Protein AF-A0A2N9NR30-F1 (afdb_monomer)

Foldseek 3Di:
DDPPPPPVVVVVVVVPPPDPQFWKKWKWWDFPDPQKTWIFIDTNVNLPPPDDFKDADPRQPTIWMAGNVGDIFGADCDAPVHGWIKGAPPSDQQAWIWTWTWDRDDDVQRWIWIWIDIAFKIWIWTHDHPPPDDDIDTPDMTTTGIDIDIPGDCDPVNVVVVVVVVVVVVVVVVVVVVVPD

Radius of gyration: 24.87 Å; Cα contacts (8 Å, |Δi|>4): 309; chains: 1; bounding box: 55×49×74 Å

Nearest PDB structures (foldseek):
  4f2a-assembly1_A  TM=2.389E-01  e=1.465E+00  Homo sapiens
  6qwr-assembly1_A  TM=1.776E-01  e=1.624E+00  Ectopseudomonas oleovorans
  2k0l-assembly1_A  TM=1.822E-01  e=2.098E+00  Klebsiella pneumoniae

Secondary structure (DSSP, 8-state):
----TTHHHHHHHHHS-------EEEEEEEESSSS-EEEEEEEHHHH-S---S-B----TTTEEEE-TTS-EEE--SS-BTB--EEEE-TT-TTT-EEEEEEPPS--TT--EEEEEEESSEEEEEEEPPTTS----EEEEEEEEEEEEEEE----HHHHHHHHHHHHHHHHHHHHHHHTT-

Sequence (181 aa):
MRLTANRWLAFGLLALGPQTVLANYLFTWEGRSNLFQGTFEVTDAEMSESNKYFYFLSLSNSISIFSPDGRDFRWSANPPMGPDYFGVGGGSLLSTFGIGLDYPQTTAQGNILEVDANNDSVQEWSWPPLGVGGSASLLYSETGQWEVSNVSEPSAAALLALGTAVWLIRRHRTHQTSDQT

pLDDT: mean 73.97, std 12.66, range [43.75, 94.06]

Structure (mmCIF, N/CA/C/O backbone):
data_AF-A0A2N9NR30-F1
#
_entry.id   AF-A0A2N9NR30-F1
#
loop_
_atom_site.group_PDB
_atom_site.id
_atom_site.type_symbol
_atom_site.label_atom_id
_atom_site.label_alt_id
_atom_site.label_comp_id
_atom_site.label_asym_id
_atom_site.label_entity_id
_atom_site.label_seq_id
_atom_site.pdbx_PDB_ins_code
_atom_site.Cartn_x
_atom_site.Cartn_y
_atom_site.Cartn_z
_atom_site.occupancy
_atom_site.B_iso_or_equiv
_atom_site.auth_seq_id
_atom_site.auth_comp_id
_atom_site.auth_asym_id
_atom_site.auth_atom_id
_atom_site.pdbx_PDB_model_num
ATOM 1 N N . MET A 1 1 ? -25.810 -6.961 55.064 1.00 43.75 1 MET A N 1
ATOM 2 C CA . MET A 1 1 ? -25.599 -5.672 54.367 1.00 43.75 1 MET A CA 1
ATOM 3 C C . MET A 1 1 ? -24.097 -5.500 54.106 1.00 43.75 1 MET A C 1
ATOM 5 O O . MET A 1 1 ? -23.369 -5.114 55.007 1.00 43.75 1 MET A O 1
ATOM 9 N N . ARG A 1 2 ? -23.585 -5.910 52.935 1.00 45.25 2 ARG A N 1
ATOM 10 C CA . ARG A 1 2 ? -22.161 -5.768 52.558 1.00 45.25 2 ARG A CA 1
ATOM 11 C C . ARG A 1 2 ? -22.089 -5.223 51.130 1.00 45.25 2 ARG A C 1
ATOM 13 O O . ARG A 1 2 ? -22.180 -5.9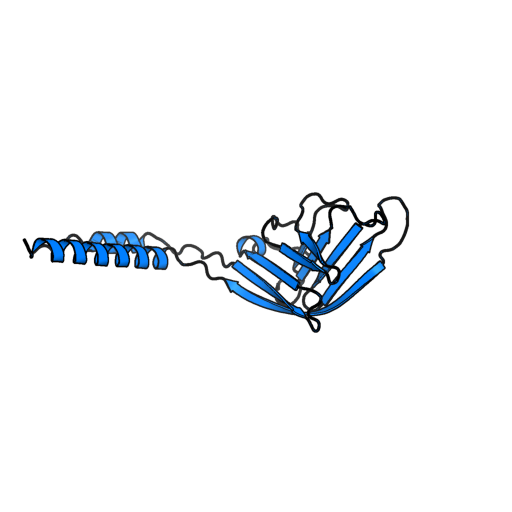79 50.175 1.00 45.25 2 ARG A O 1
ATOM 20 N N . LEU A 1 3 ? -21.989 -3.899 51.016 1.00 50.09 3 LEU A N 1
ATOM 21 C CA . LEU A 1 3 ? -21.975 -3.125 49.762 1.00 50.09 3 LEU A CA 1
ATOM 22 C C . LEU A 1 3 ? -20.617 -2.429 49.520 1.00 50.09 3 LEU A C 1
ATOM 24 O O . LEU A 1 3 ? -20.523 -1.490 48.738 1.00 50.09 3 LEU A O 1
ATOM 28 N N . THR A 1 4 ? -19.547 -2.860 50.195 1.00 55.34 4 THR A N 1
ATOM 29 C CA . THR A 1 4 ? -18.256 -2.144 50.203 1.00 55.34 4 THR A CA 1
ATOM 30 C C . THR A 1 4 ? -17.241 -2.624 49.158 1.00 55.34 4 THR A C 1
ATOM 32 O O . THR A 1 4 ? -16.299 -1.894 48.869 1.00 55.34 4 THR A O 1
ATOM 35 N N . ALA A 1 5 ? -17.429 -3.792 48.533 1.00 53.91 5 ALA A N 1
ATOM 36 C CA . ALA A 1 5 ? -16.441 -4.358 47.603 1.00 53.91 5 ALA A CA 1
ATOM 37 C C . ALA A 1 5 ? -16.449 -3.734 46.188 1.00 53.91 5 ALA A C 1
ATOM 39 O O . ALA A 1 5 ? -15.434 -3.780 45.501 1.00 53.91 5 ALA A O 1
ATOM 40 N N . ASN A 1 6 ? -17.544 -3.094 45.757 1.00 56.53 6 ASN A N 1
ATOM 41 C CA . ASN A 1 6 ? -17.677 -2.599 44.375 1.00 56.53 6 ASN A CA 1
ATOM 42 C C . ASN A 1 6 ? -17.026 -1.232 44.104 1.00 56.53 6 ASN A C 1
ATOM 44 O O . ASN A 1 6 ? -16.898 -0.844 42.946 1.00 56.53 6 ASN A O 1
ATOM 48 N N . ARG A 1 7 ? -16.604 -0.486 45.133 1.00 56.06 7 ARG A N 1
ATOM 49 C CA . ARG A 1 7 ? -16.068 0.875 44.936 1.00 56.06 7 ARG A CA 1
ATOM 50 C C . ARG A 1 7 ? -14.638 0.898 44.389 1.00 56.06 7 ARG A C 1
ATOM 52 O O . ARG A 1 7 ? -14.298 1.812 43.649 1.00 56.06 7 ARG A O 1
ATOM 59 N N . TRP A 1 8 ? -13.826 -0.115 44.689 1.00 57.03 8 TRP A N 1
ATOM 60 C CA . TRP A 1 8 ? -12.427 -0.172 44.244 1.00 57.03 8 TRP A CA 1
ATOM 61 C C . TRP A 1 8 ? -12.278 -0.488 42.750 1.00 57.03 8 TRP A C 1
ATOM 63 O O . TRP A 1 8 ? -11.381 0.041 42.100 1.00 57.03 8 TRP A O 1
ATOM 73 N N . LEU A 1 9 ? -13.203 -1.267 42.182 1.00 57.47 9 LEU A N 1
ATOM 74 C CA . LEU A 1 9 ? -13.251 -1.563 40.744 1.00 57.47 9 LEU A CA 1
ATOM 75 C C . LEU A 1 9 ? -13.512 -0.305 39.900 1.00 57.47 9 LEU A C 1
ATOM 77 O O . LEU A 1 9 ? -12.875 -0.119 38.867 1.00 57.47 9 LEU A O 1
ATOM 81 N N . ALA A 1 10 ? -14.388 0.589 40.368 1.00 57.75 10 ALA A N 1
ATOM 82 C CA . ALA A 1 10 ? -14.683 1.845 39.678 1.00 57.75 10 ALA A CA 1
ATOM 83 C C . ALA A 1 10 ? -13.482 2.812 39.669 1.00 57.75 10 ALA A C 1
ATOM 85 O O . ALA A 1 10 ? -13.237 3.476 38.667 1.00 57.75 10 ALA A O 1
ATOM 86 N N . PHE A 1 11 ? -12.696 2.853 40.751 1.00 57.34 11 PHE A N 1
ATOM 87 C CA . PHE A 1 11 ? -11.469 3.658 40.808 1.00 57.34 11 PHE A CA 1
ATOM 88 C C . PHE A 1 11 ? -10.331 3.076 39.956 1.00 57.34 11 PHE A C 1
ATOM 90 O O . PHE A 1 11 ? -9.591 3.841 39.346 1.00 57.34 11 PHE A O 1
ATOM 97 N N . GLY A 1 12 ? -10.218 1.746 39.854 1.00 58.47 12 GLY A N 1
ATOM 98 C CA . GLY A 1 12 ? -9.256 1.102 38.952 1.00 58.47 12 GLY A CA 1
ATOM 99 C C . GLY A 1 12 ? -9.527 1.397 37.470 1.00 58.47 12 GLY A C 1
ATOM 100 O O . GLY A 1 12 ? -8.590 1.618 36.712 1.00 58.47 12 GLY A O 1
ATOM 101 N N . LEU A 1 13 ? -10.803 1.484 37.075 1.00 56.81 13 LEU A N 1
ATOM 102 C CA . LEU A 1 13 ? -11.220 1.850 35.713 1.00 56.81 13 LEU A CA 1
ATOM 103 C C . LEU A 1 13 ? -10.962 3.327 35.369 1.00 56.81 13 LEU A C 1
ATOM 105 O O . LEU A 1 13 ? -10.708 3.632 34.212 1.00 56.81 13 LEU A O 1
ATOM 109 N N . LEU A 1 14 ? -10.986 4.228 36.356 1.00 55.69 14 LEU A N 1
ATOM 110 C CA . LEU A 1 14 ? -10.659 5.652 36.176 1.00 55.69 14 LEU A CA 1
ATOM 111 C C . LEU A 1 14 ? -9.144 5.927 36.126 1.00 55.69 14 LEU A C 1
ATOM 113 O O . LEU A 1 14 ? -8.734 6.957 35.601 1.00 55.69 14 LEU A O 1
ATOM 117 N N . ALA A 1 15 ? -8.318 5.030 36.678 1.00 56.56 15 ALA A N 1
ATOM 118 C CA . ALA A 1 15 ? -6.856 5.154 36.679 1.00 56.56 15 ALA A CA 1
ATOM 119 C C . ALA A 1 15 ? -6.198 4.661 35.377 1.00 56.56 15 ALA A C 1
ATOM 121 O O . ALA A 1 15 ? -5.032 4.964 35.121 1.00 56.56 15 ALA A O 1
ATOM 122 N N . LEU A 1 16 ? -6.945 3.941 34.536 1.00 56.72 16 LEU A N 1
ATOM 123 C CA . LEU A 1 16 ? -6.604 3.745 33.132 1.00 56.72 16 LEU A CA 1
ATOM 124 C C . LEU A 1 16 ? -6.918 5.063 32.419 1.00 56.72 16 LEU A C 1
ATOM 126 O O . LEU A 1 16 ? -8.011 5.249 31.889 1.00 56.72 16 LEU A O 1
ATOM 130 N N . GLY A 1 17 ? -5.983 6.015 32.492 1.00 53.38 17 GLY A N 1
ATOM 131 C CA . GLY A 1 17 ? -6.061 7.260 31.728 1.00 53.38 17 GLY A CA 1
ATOM 132 C C . GLY A 1 17 ? -6.307 6.978 30.240 1.00 53.38 17 GLY A C 1
ATOM 133 O O . GLY A 1 17 ? -6.139 5.833 29.811 1.00 53.38 17 GLY A O 1
ATOM 134 N N . PRO A 1 18 ? -6.714 7.986 29.448 1.00 53.12 18 PRO A N 1
ATOM 135 C CA . PRO A 1 18 ? -6.931 7.806 28.019 1.00 53.12 18 PRO A CA 1
ATOM 136 C C . PRO A 1 18 ? -5.668 7.194 27.416 1.00 53.12 18 PRO A C 1
ATOM 138 O O . PRO A 1 18 ? -4.641 7.859 27.305 1.00 53.12 18 PRO A O 1
ATOM 141 N N . GLN A 1 19 ? -5.721 5.901 27.094 1.00 54.22 19 GLN A N 1
ATOM 142 C CA . GLN A 1 19 ? -4.715 5.324 26.230 1.00 54.22 19 GLN A CA 1
ATOM 143 C C . GLN A 1 19 ? -4.940 6.005 24.896 1.00 54.22 19 GLN A C 1
ATOM 145 O O . GLN A 1 19 ? -6.066 6.009 24.392 1.00 54.22 19 GLN A O 1
ATOM 150 N N . THR A 1 20 ? -3.904 6.664 24.386 1.00 53.12 20 THR A N 1
ATOM 151 C CA . THR A 1 20 ? -3.894 7.130 23.009 1.00 53.12 20 THR A CA 1
ATOM 152 C C . THR A 1 20 ? -4.179 5.893 22.174 1.00 53.12 20 THR A C 1
ATOM 154 O O . THR A 1 20 ? -3.354 4.984 22.122 1.00 53.12 20 THR A O 1
ATOM 157 N N . VAL A 1 21 ? -5.398 5.797 21.646 1.00 55.62 21 VAL A N 1
ATOM 158 C CA . VAL A 1 21 ? -5.745 4.752 20.693 1.00 55.62 21 VAL A CA 1
ATOM 159 C C . VAL A 1 21 ? -4.895 5.084 19.484 1.00 55.62 21 VAL A C 1
ATOM 161 O O . VAL A 1 21 ? -5.151 6.093 18.834 1.00 55.62 21 VAL A O 1
ATOM 164 N N . LEU A 1 22 ? -3.828 4.318 19.271 1.00 64.12 22 LEU A N 1
ATOM 165 C CA . LEU A 1 22 ? -3.091 4.378 18.021 1.00 64.12 22 LEU A CA 1
ATOM 166 C C . LEU A 1 22 ? -4.048 3.802 16.980 1.00 64.12 22 LEU A C 1
ATOM 168 O O . LEU A 1 22 ? -4.419 2.632 17.053 1.00 64.12 22 LEU A O 1
ATOM 172 N N . ALA A 1 23 ? -4.560 4.651 16.098 1.00 64.81 23 ALA A N 1
ATOM 173 C CA . ALA A 1 23 ? -5.358 4.190 14.982 1.00 64.81 23 ALA A CA 1
ATOM 174 C C . ALA A 1 23 ? -4.437 3.510 13.968 1.00 64.81 23 ALA A C 1
ATOM 176 O O . ALA A 1 23 ? -3.354 4.015 13.654 1.00 64.81 23 ALA A O 1
ATOM 177 N N . ASN A 1 24 ? -4.901 2.375 13.452 1.00 79.38 24 ASN A N 1
ATOM 178 C CA . ASN A 1 24 ? -4.322 1.733 12.285 1.00 79.38 24 ASN A CA 1
ATOM 179 C C . ASN A 1 24 ? -5.207 2.083 11.089 1.00 79.38 24 ASN A C 1
ATOM 181 O O . ASN A 1 24 ? -6.435 1.997 11.157 1.00 79.38 24 ASN A O 1
ATOM 185 N N . TYR A 1 25 ? -4.589 2.506 10.000 1.00 80.81 25 TYR A N 1
ATOM 186 C CA . TYR A 1 25 ? -5.257 2.865 8.761 1.00 80.81 25 TYR A CA 1
ATOM 187 C C . TYR A 1 25 ? -4.996 1.752 7.774 1.00 80.81 25 TYR A C 1
ATOM 189 O O . TYR A 1 25 ? -3.846 1.492 7.432 1.00 80.81 25 TYR A O 1
ATOM 197 N N . LEU A 1 26 ? -6.067 1.105 7.335 1.00 86.06 26 LEU A N 1
ATOM 198 C CA . LEU A 1 26 ? -6.020 0.088 6.304 1.00 86.06 26 LEU A CA 1
ATOM 199 C C . LEU A 1 26 ? -6.320 0.748 4.963 1.00 86.06 26 LEU A C 1
ATOM 201 O O . LEU A 1 26 ? -7.423 1.259 4.748 1.00 86.06 26 LEU A O 1
ATOM 205 N N . PHE A 1 27 ? -5.335 0.715 4.078 1.00 86.75 27 PHE A N 1
ATOM 206 C CA . PHE A 1 27 ? -5.423 1.160 2.698 1.00 86.75 27 PHE A CA 1
ATOM 207 C C . PHE A 1 27 ? -5.717 -0.048 1.819 1.00 86.75 27 PHE A C 1
ATOM 209 O O . PHE A 1 27 ? -5.001 -1.044 1.889 1.00 86.75 27 PHE A O 1
ATOM 216 N N . THR A 1 28 ? -6.750 0.040 0.987 1.00 89.69 28 THR A N 1
ATOM 217 C CA . THR A 1 28 ? -7.115 -0.997 0.011 1.00 89.69 28 THR A CA 1
ATOM 218 C C . THR A 1 28 ? -7.232 -0.365 -1.369 1.00 89.69 28 THR A C 1
ATOM 220 O O . THR A 1 28 ? -7.863 0.679 -1.517 1.00 89.69 28 THR A O 1
ATOM 223 N N . TRP A 1 29 ? -6.592 -0.955 -2.376 1.00 91.19 29 TRP A N 1
ATOM 224 C CA . TRP A 1 29 ? -6.676 -0.463 -3.748 1.00 91.19 29 TRP A CA 1
ATOM 225 C C . TRP A 1 29 ? -7.986 -0.873 -4.418 1.00 91.19 29 TRP A C 1
ATOM 227 O O . TRP A 1 29 ? -8.260 -2.062 -4.565 1.00 91.19 29 TR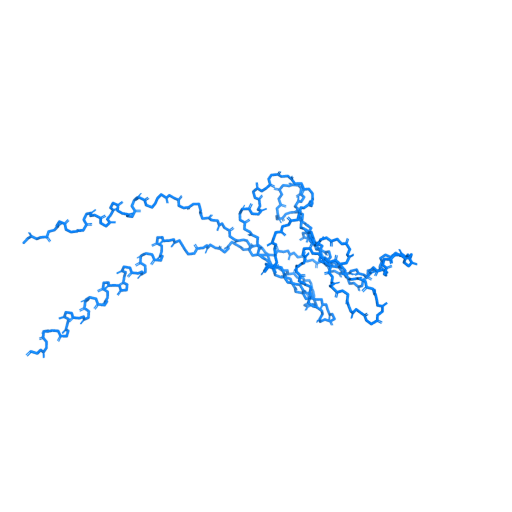P A O 1
ATOM 237 N N . GLU A 1 30 ? -8.726 0.114 -4.917 1.00 91.44 30 GLU A N 1
ATOM 238 C CA . GLU A 1 30 ? -9.909 -0.065 -5.756 1.00 91.44 30 GLU A CA 1
ATOM 239 C C . GLU A 1 30 ? -9.601 0.435 -7.175 1.00 91.44 30 GLU A C 1
ATOM 241 O O . GLU A 1 30 ? -9.751 1.616 -7.519 1.00 91.44 30 GLU A O 1
ATOM 246 N N . GLY A 1 31 ? -9.103 -0.490 -7.995 1.00 88.44 31 GLY A N 1
ATOM 247 C CA . GLY A 1 31 ? -8.738 -0.270 -9.390 1.00 88.44 31 GLY A CA 1
ATOM 248 C C . GLY A 1 31 ? -9.912 -0.364 -10.369 1.00 88.44 31 GLY A C 1
ATOM 249 O O . GLY A 1 31 ? -11.022 -0.780 -10.042 1.00 88.44 31 GLY A O 1
ATOM 250 N N . ARG A 1 32 ? -9.665 0.006 -11.630 1.00 86.44 32 ARG A N 1
ATOM 251 C CA . ARG A 1 32 ? -10.602 -0.239 -12.749 1.00 86.44 32 ARG A CA 1
ATOM 252 C C . ARG A 1 32 ? -10.546 -1.676 -13.261 1.00 86.44 32 ARG A C 1
ATOM 254 O O . ARG A 1 32 ? -11.453 -2.124 -13.962 1.00 86.44 32 ARG A O 1
ATOM 261 N N . SER A 1 33 ? -9.454 -2.359 -12.977 1.00 82.75 33 SER A N 1
ATOM 262 C CA . SER A 1 33 ? -9.168 -3.737 -13.302 1.00 82.75 33 SER A CA 1
ATOM 263 C C . SER A 1 33 ? -8.974 -4.513 -12.001 1.00 82.75 33 SER A C 1
ATOM 265 O O . SER A 1 33 ? -8.542 -3.969 -10.993 1.00 82.75 33 SER A O 1
ATOM 267 N N . ASN A 1 34 ? -9.231 -5.816 -12.042 1.00 76.31 34 ASN A N 1
ATOM 268 C CA . ASN A 1 34 ? -8.925 -6.705 -10.920 1.00 76.31 34 ASN A CA 1
ATOM 269 C C . ASN A 1 34 ? -7.514 -7.308 -11.046 1.00 76.31 34 ASN A C 1
ATOM 271 O O . ASN A 1 34 ? -7.263 -8.392 -10.520 1.00 76.31 34 ASN A O 1
ATOM 275 N N . LEU A 1 35 ? -6.633 -6.680 -11.835 1.00 81.19 35 LEU A N 1
ATOM 276 C CA . LEU A 1 35 ? -5.306 -7.214 -12.148 1.00 81.19 35 LEU A CA 1
ATOM 277 C C . LEU A 1 35 ? -4.273 -6.866 -11.079 1.00 81.19 35 LEU A C 1
ATOM 279 O O . LEU A 1 35 ? -3.326 -7.620 -10.890 1.00 81.19 35 LEU A O 1
ATOM 283 N N . PHE A 1 36 ? -4.468 -5.753 -10.380 1.00 85.56 36 PHE A N 1
ATOM 284 C CA . PHE A 1 36 ? -3.634 -5.342 -9.267 1.00 85.56 36 PHE A CA 1
ATOM 285 C C . PHE A 1 36 ? -4.429 -5.391 -7.968 1.00 85.56 36 PHE A C 1
ATOM 287 O O . PHE A 1 36 ? -5.590 -4.982 -7.925 1.00 85.56 36 PHE A O 1
ATOM 294 N N . GLN A 1 37 ? -3.797 -5.873 -6.904 1.00 86.06 37 GLN A N 1
ATOM 295 C CA . GLN A 1 37 ? -4.362 -5.848 -5.559 1.00 86.06 37 GLN A CA 1
ATOM 296 C C . GLN A 1 37 ? -3.296 -5.346 -4.597 1.00 86.06 37 GLN A C 1
ATOM 298 O O . GLN A 1 37 ? -2.184 -5.871 -4.562 1.00 86.06 37 GLN A O 1
ATOM 303 N N . GLY A 1 38 ? -3.641 -4.330 -3.818 1.00 84.81 38 GLY A N 1
ATOM 304 C CA . GLY A 1 38 ? -2.765 -3.768 -2.805 1.00 84.81 38 GLY A CA 1
ATOM 305 C C . GLY A 1 38 ? -3.550 -3.549 -1.529 1.00 84.81 38 GLY A C 1
ATOM 306 O O . GLY A 1 38 ? -4.622 -2.940 -1.550 1.00 84.81 38 GLY A O 1
ATOM 307 N N . THR A 1 39 ? -3.012 -4.041 -0.422 1.00 86.19 39 THR A N 1
ATOM 308 C CA . THR A 1 39 ? -3.555 -3.756 0.900 1.00 86.19 39 THR A CA 1
ATOM 309 C C . THR A 1 39 ? -2.407 -3.527 1.860 1.00 86.19 39 THR A C 1
ATOM 311 O O . THR A 1 39 ? -1.468 -4.325 1.897 1.00 86.19 39 THR A O 1
ATOM 314 N N . PHE A 1 40 ? -2.471 -2.438 2.622 1.00 83.38 40 PHE A N 1
ATOM 315 C CA . PHE A 1 40 ? -1.467 -2.179 3.638 1.00 83.38 40 PHE A CA 1
ATOM 316 C C . PHE A 1 40 ? -1.980 -1.396 4.836 1.00 83.38 40 PHE A C 1
ATOM 318 O O . PHE A 1 40 ? -2.966 -0.666 4.750 1.00 83.38 40 PHE A O 1
ATOM 325 N N . GLU A 1 41 ? -1.283 -1.554 5.957 1.00 81.25 41 GLU A N 1
ATOM 326 C CA . GLU A 1 41 ? -1.599 -0.888 7.217 1.00 81.25 41 GLU A CA 1
ATOM 327 C C . GLU A 1 41 ? -0.536 0.152 7.581 1.00 81.25 41 GLU A C 1
ATOM 329 O O . GLU A 1 41 ? 0.663 -0.096 7.454 1.00 81.25 41 GLU A O 1
ATOM 334 N N . VAL A 1 42 ? -0.980 1.315 8.056 1.00 77.50 42 VAL A N 1
ATOM 335 C CA . VAL A 1 42 ? -0.114 2.366 8.613 1.00 77.50 42 VAL A CA 1
ATOM 336 C C . VAL A 1 42 ? -0.655 2.771 9.976 1.00 77.50 42 VAL A C 1
ATOM 338 O O . VAL A 1 42 ? -1.858 2.946 10.140 1.00 77.50 42 VAL A O 1
ATOM 341 N N . THR A 1 43 ? 0.213 2.929 10.963 1.00 77.50 43 THR A N 1
ATOM 342 C CA . THR A 1 43 ? -0.148 3.330 12.329 1.00 77.50 43 THR A CA 1
ATOM 343 C C . THR A 1 43 ? -0.070 4.848 12.510 1.00 77.50 43 THR A C 1
ATOM 345 O O . THR A 1 43 ? 0.763 5.513 11.896 1.00 77.50 43 THR A O 1
ATOM 348 N N . ASP A 1 44 ? -0.854 5.416 13.433 1.00 74.25 44 ASP A N 1
ATOM 349 C CA . ASP A 1 44 ? -0.740 6.833 13.836 1.00 74.25 44 ASP A CA 1
ATOM 350 C C . ASP A 1 44 ? 0.701 7.248 14.185 1.00 74.25 44 ASP A C 1
ATOM 352 O O . ASP A 1 44 ? 1.116 8.373 13.901 1.00 74.25 44 ASP A O 1
ATOM 356 N N . ALA A 1 45 ? 1.482 6.342 14.784 1.00 72.00 45 ALA A N 1
ATOM 357 C CA . ALA A 1 45 ? 2.877 6.597 15.123 1.00 72.00 45 ALA A CA 1
ATOM 358 C C . ALA A 1 45 ? 3.732 6.828 13.865 1.00 72.00 45 ALA A C 1
ATOM 360 O O . ALA A 1 45 ? 4.470 7.812 13.808 1.00 72.00 45 ALA A O 1
ATOM 361 N N . GLU A 1 46 ? 3.565 5.987 12.842 1.00 71.69 46 GLU A N 1
ATOM 362 C CA . GLU A 1 46 ? 4.251 6.092 11.543 1.00 71.69 46 GLU A CA 1
ATOM 363 C C . GLU A 1 46 ? 3.820 7.336 10.748 1.00 71.69 46 GLU A C 1
ATOM 365 O O . GLU A 1 46 ? 4.588 7.858 9.936 1.00 71.69 46 GLU A O 1
ATOM 370 N N . MET A 1 47 ? 2.616 7.856 11.013 1.00 67.06 47 MET A N 1
ATOM 371 C CA . MET A 1 47 ? 2.121 9.112 10.435 1.00 67.06 47 MET A CA 1
ATOM 372 C C . MET A 1 47 ? 2.622 10.366 11.170 1.00 67.06 47 MET A C 1
ATOM 374 O O . MET A 1 47 ? 2.641 11.455 10.595 1.00 67.06 47 MET A O 1
ATOM 378 N N . SER A 1 48 ? 2.992 10.242 12.449 1.00 64.56 48 SER A N 1
ATOM 379 C CA . SER A 1 48 ? 3.352 11.375 13.315 1.00 64.56 48 SER A CA 1
ATOM 380 C C . SER A 1 48 ? 4.778 11.902 13.109 1.00 64.56 48 SER A C 1
ATOM 382 O O . SER A 1 48 ? 5.118 12.967 13.635 1.00 64.56 48 SER A O 1
ATOM 384 N N . GLU A 1 49 ? 5.604 11.203 12.322 1.00 59.97 49 GLU A N 1
ATOM 385 C CA . GLU A 1 49 ? 6.936 11.671 11.942 1.00 59.97 49 GLU A CA 1
ATOM 386 C C . GLU A 1 49 ? 6.821 12.896 11.020 1.00 59.97 49 GLU A C 1
ATOM 388 O O . GLU A 1 49 ? 6.649 12.829 9.805 1.00 59.97 49 GLU A O 1
ATOM 393 N N . SER A 1 50 ? 6.854 14.071 11.646 1.00 51.06 50 SER A N 1
ATOM 394 C CA . SER A 1 50 ? 6.645 15.369 11.014 1.00 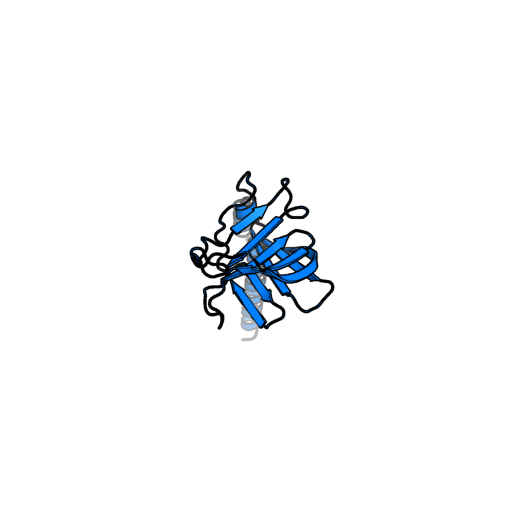51.06 50 SER A CA 1
ATOM 395 C C . SER A 1 50 ? 7.606 15.613 9.839 1.00 51.06 50 SER A C 1
ATOM 397 O O . SER A 1 50 ? 8.792 15.860 10.056 1.00 51.06 50 SER A O 1
ATOM 399 N N . ASN A 1 51 ? 7.050 15.670 8.623 1.00 46.03 51 ASN A N 1
ATOM 400 C CA . ASN A 1 51 ? 7.682 16.040 7.346 1.00 46.03 51 ASN A CA 1
ATOM 401 C C . ASN A 1 51 ? 8.792 15.101 6.821 1.00 46.03 51 ASN A C 1
ATOM 403 O O . ASN A 1 51 ? 9.931 15.195 7.277 1.00 46.03 51 ASN A O 1
ATOM 407 N N . LYS A 1 52 ? 8.551 14.434 5.676 1.00 50.81 52 LYS A N 1
ATOM 408 C CA . LYS A 1 52 ? 9.178 14.749 4.364 1.00 50.81 52 LYS A CA 1
ATOM 409 C C . LYS A 1 52 ? 8.821 13.722 3.284 1.00 50.81 52 LYS A C 1
ATOM 411 O O . LYS A 1 52 ? 8.591 12.560 3.564 1.00 50.81 52 LYS A O 1
ATOM 416 N N . TYR A 1 53 ? 8.844 14.216 2.049 1.00 53.03 53 TYR A N 1
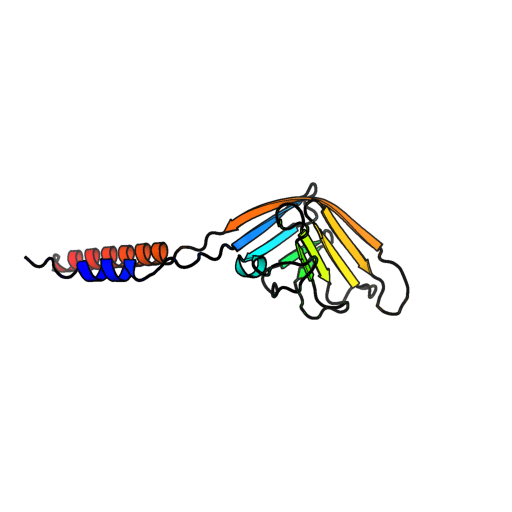ATOM 417 C CA . TYR A 1 53 ? 8.526 13.607 0.757 1.00 53.03 53 TYR A CA 1
ATOM 418 C C . TYR A 1 53 ? 8.716 12.087 0.588 1.00 53.03 53 TYR A C 1
ATOM 420 O O . TYR A 1 53 ? 7.893 11.519 -0.110 1.00 53.03 53 TYR A O 1
ATOM 428 N N . PHE A 1 54 ? 9.695 11.436 1.226 1.00 57.47 54 PHE A N 1
ATOM 429 C CA . PHE A 1 54 ? 9.856 9.974 1.285 1.00 57.47 54 PHE A CA 1
ATOM 430 C C . PHE A 1 54 ? 10.688 9.619 2.529 1.00 57.47 54 PHE A C 1
ATOM 432 O O . PHE A 1 54 ? 11.726 10.247 2.759 1.00 57.47 54 PHE A O 1
ATOM 439 N N . TYR A 1 55 ? 10.249 8.662 3.343 1.00 62.78 55 TYR A N 1
ATOM 440 C CA . TYR A 1 55 ? 10.976 8.179 4.516 1.00 62.78 55 TYR A CA 1
ATOM 441 C C . TYR A 1 55 ? 10.847 6.660 4.661 1.00 62.78 55 TYR A C 1
ATOM 443 O O . TYR A 1 55 ? 9.868 6.034 4.261 1.00 62.78 55 TYR A O 1
ATOM 451 N N . PHE A 1 56 ? 11.893 6.049 5.205 1.00 63.41 56 PHE A N 1
ATOM 452 C CA . PHE A 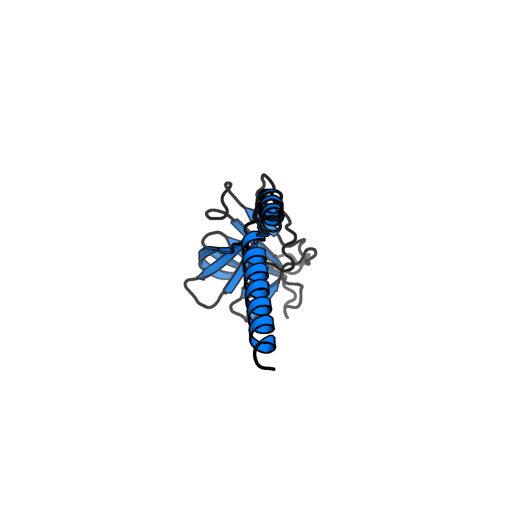1 56 ? 11.957 4.608 5.386 1.00 63.41 56 PHE A CA 1
ATOM 453 C C . PHE A 1 56 ? 11.159 4.225 6.627 1.00 63.41 56 PHE A C 1
ATOM 455 O O . PHE A 1 56 ? 11.578 4.515 7.747 1.00 63.41 56 PHE A O 1
ATOM 462 N N . LEU A 1 57 ? 10.010 3.587 6.428 1.00 65.06 57 LEU A N 1
ATOM 463 C CA . LEU A 1 57 ? 9.202 3.055 7.517 1.00 65.06 57 LEU A CA 1
ATOM 464 C C . LEU A 1 57 ? 9.555 1.590 7.795 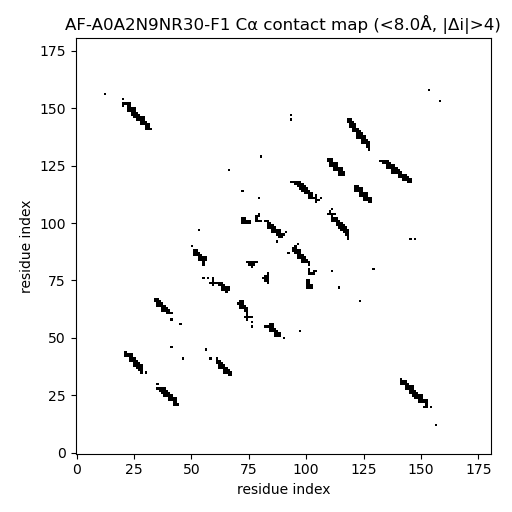1.00 65.06 57 LEU A C 1
ATOM 466 O O . LEU A 1 57 ? 10.062 0.866 6.942 1.00 65.06 57 LEU A O 1
ATOM 470 N N . SER A 1 58 ? 9.273 1.113 9.004 1.00 65.25 58 SER A N 1
ATOM 471 C CA . SER A 1 58 ? 9.467 -0.299 9.354 1.00 65.25 58 SER A CA 1
ATOM 472 C C . SER A 1 58 ? 8.234 -1.145 8.988 1.00 65.25 58 SER A C 1
ATOM 474 O O . SER A 1 58 ? 7.744 -1.917 9.811 1.00 65.25 58 SER A O 1
ATOM 476 N N . LEU A 1 59 ? 7.761 -1.055 7.738 1.00 66.81 59 LEU A N 1
ATOM 477 C CA . LEU A 1 59 ? 6.509 -1.675 7.253 1.00 66.81 59 LEU A CA 1
ATOM 478 C C . LEU A 1 59 ? 6.654 -3.147 6.842 1.00 66.81 59 LEU A C 1
ATOM 480 O O . LEU A 1 59 ? 5.844 -3.669 6.081 1.00 66.81 59 LEU A O 1
ATOM 484 N N . SER A 1 60 ? 7.672 -3.840 7.357 1.00 62.00 60 SER A N 1
ATOM 485 C CA . SER A 1 60 ? 8.039 -5.212 6.957 1.00 62.00 60 SER A CA 1
ATOM 486 C C . SER A 1 60 ? 6.906 -6.248 7.001 1.00 62.00 60 SER A C 1
ATOM 488 O O . SER A 1 60 ? 6.983 -7.248 6.296 1.00 62.00 60 SER A O 1
ATOM 490 N N . ASN A 1 61 ? 5.855 -6.012 7.792 1.00 61.75 61 ASN A N 1
ATOM 491 C CA . ASN A 1 61 ? 4.682 -6.888 7.875 1.00 61.75 61 ASN A CA 1
ATOM 492 C C . ASN A 1 61 ? 3.393 -6.234 7.361 1.00 61.75 61 ASN A C 1
ATOM 494 O O . ASN A 1 61 ? 2.340 -6.864 7.423 1.00 61.75 61 ASN A O 1
ATOM 498 N N . SER A 1 62 ? 3.465 -4.987 6.899 1.00 66.88 62 SER A N 1
ATOM 499 C CA . SER A 1 62 ? 2.286 -4.157 6.671 1.00 66.88 62 SER A CA 1
ATOM 500 C C . SER A 1 62 ? 1.982 -3.928 5.201 1.00 66.88 62 SER A C 1
ATOM 502 O O . SER A 1 62 ? 0.852 -3.571 4.920 1.00 66.88 62 SER A O 1
ATOM 504 N N . ILE A 1 63 ? 2.928 -4.130 4.272 1.00 73.12 63 ILE A N 1
ATOM 505 C CA . ILE A 1 63 ? 2.697 -3.936 2.831 1.00 73.12 63 ILE A CA 1
ATOM 506 C C . ILE A 1 63 ? 2.937 -5.235 2.054 1.00 73.12 63 ILE A C 1
ATOM 508 O O . ILE A 1 63 ? 4.038 -5.793 2.072 1.00 73.12 63 ILE A O 1
ATOM 512 N N . SER A 1 64 ? 1.911 -5.667 1.317 1.00 72.50 64 SER A N 1
ATOM 513 C CA . SER A 1 64 ? 2.012 -6.665 0.250 1.00 72.50 64 SER A CA 1
ATOM 514 C C . SER A 1 64 ? 1.193 -6.201 -0.949 1.00 72.50 64 SER A C 1
ATOM 516 O O . SER A 1 64 ? 0.084 -5.676 -0.806 1.00 72.50 64 SER A O 1
ATOM 518 N N . ILE A 1 65 ? 1.774 -6.356 -2.134 1.00 79.94 65 ILE A N 1
ATOM 519 C CA . ILE A 1 65 ? 1.176 -5.931 -3.392 1.00 79.94 65 ILE A CA 1
ATOM 520 C C . ILE A 1 65 ? 1.289 -7.057 -4.419 1.00 79.94 65 ILE A C 1
ATOM 522 O O . ILE A 1 65 ? 2.372 -7.589 -4.650 1.00 79.94 65 ILE A O 1
ATOM 526 N N . PHE A 1 66 ? 0.176 -7.375 -5.078 1.00 82.75 66 PHE A N 1
ATOM 527 C CA . PHE A 1 66 ? 0.099 -8.403 -6.109 1.00 82.75 66 PHE A CA 1
ATOM 528 C C . PHE A 1 66 ? -0.012 -7.780 -7.498 1.00 82.75 66 PHE A C 1
ATOM 530 O O . PHE A 1 66 ? -0.956 -7.037 -7.782 1.00 82.75 66 PHE A O 1
ATOM 537 N N . SER A 1 67 ? 0.939 -8.113 -8.370 1.00 80.75 67 SER A N 1
ATOM 538 C CA . SER A 1 67 ? 0.953 -7.667 -9.763 1.00 80.75 67 SER A CA 1
ATOM 539 C C . SER A 1 67 ? 0.118 -8.573 -10.681 1.00 80.75 67 SER A C 1
ATOM 541 O O . SER A 1 67 ? -0.108 -9.750 -10.369 1.00 80.75 67 SER A O 1
ATOM 543 N N . PRO A 1 68 ? -0.271 -8.076 -11.873 1.00 81.81 68 PRO A N 1
ATOM 544 C CA . PRO A 1 68 ? -1.056 -8.830 -12.856 1.00 81.81 68 PRO A CA 1
ATOM 545 C C . PRO A 1 68 ? -0.455 -10.166 -13.295 1.00 81.81 68 PRO A C 1
ATOM 547 O O . PRO A 1 68 ? -1.172 -11.058 -13.747 1.00 81.81 68 PRO A O 1
ATOM 550 N N . ASP A 1 69 ? 0.862 -10.313 -13.198 1.00 81.44 69 ASP A N 1
ATOM 551 C CA . ASP A 1 69 ? 1.571 -11.530 -13.576 1.00 81.44 69 ASP A CA 1
ATOM 552 C C . ASP A 1 69 ? 1.817 -12.493 -12.404 1.00 81.44 69 ASP A C 1
ATOM 554 O O . ASP A 1 69 ? 2.531 -13.488 -12.548 1.00 81.44 69 ASP A O 1
ATOM 558 N N . GLY A 1 70 ? 1.175 -12.234 -11.261 1.00 81.94 70 GLY A N 1
ATOM 559 C CA . GLY A 1 70 ? 1.174 -13.110 -10.095 1.00 81.94 70 GLY A CA 1
ATOM 560 C C . GLY A 1 70 ? 2.401 -12.962 -9.196 1.00 81.94 70 GLY A C 1
ATOM 561 O O . GLY A 1 70 ? 2.662 -13.868 -8.401 1.00 81.94 70 GLY A O 1
ATOM 562 N N . ARG A 1 71 ? 3.164 -11.865 -9.307 1.00 80.88 71 ARG A N 1
ATOM 563 C CA . ARG A 1 71 ? 4.268 -11.566 -8.383 1.00 80.88 71 ARG A CA 1
ATOM 564 C C . ARG A 1 71 ? 3.734 -10.879 -7.126 1.00 80.88 71 ARG A C 1
ATOM 566 O O . ARG A 1 71 ? 2.801 -10.086 -7.189 1.00 80.88 71 ARG A O 1
ATOM 573 N N . ASP A 1 72 ? 4.343 -11.206 -5.990 1.00 84.12 72 ASP A N 1
ATOM 574 C CA . ASP A 1 72 ? 4.050 -10.628 -4.672 1.00 84.12 72 ASP A CA 1
ATOM 575 C C . ASP A 1 72 ? 5.231 -9.749 -4.248 1.00 84.12 72 ASP A C 1
ATOM 577 O O . ASP A 1 72 ? 6.332 -10.250 -4.000 1.00 84.12 72 ASP A O 1
ATOM 581 N N . PHE A 1 73 ? 5.006 -8.441 -4.212 1.00 82.50 73 PHE A N 1
ATOM 582 C CA . PHE A 1 73 ? 5.951 -7.440 -3.741 1.00 82.50 73 PHE A CA 1
ATOM 583 C C . PHE A 1 73 ? 5.757 -7.261 -2.240 1.00 82.50 73 PHE A C 1
ATOM 585 O O . PHE A 1 73 ? 4.660 -6.945 -1.778 1.00 82.50 73 PHE A O 1
ATOM 592 N N . ARG A 1 74 ? 6.833 -7.460 -1.476 1.00 81.69 74 ARG A N 1
ATOM 593 C CA . ARG A 1 74 ? 6.832 -7.355 -0.015 1.00 81.69 74 ARG A CA 1
ATOM 594 C C . ARG A 1 74 ? 7.902 -6.391 0.435 1.00 81.69 74 ARG A C 1
ATOM 596 O O . ARG A 1 74 ? 9.005 -6.428 -0.102 1.00 81.69 74 ARG A O 1
ATOM 603 N N . TRP A 1 75 ? 7.581 -5.633 1.478 1.00 81.56 75 TRP A N 1
ATOM 604 C CA . TRP A 1 75 ? 8.502 -4.669 2.058 1.00 81.56 75 TRP A CA 1
ATOM 605 C C . TRP A 1 75 ? 9.849 -5.293 2.461 1.00 81.56 75 TRP A C 1
ATOM 607 O O . TRP A 1 75 ? 9.912 -6.302 3.172 1.00 81.56 75 TRP A O 1
ATOM 617 N N . SER A 1 76 ? 10.935 -4.631 2.086 1.00 78.31 76 SER A N 1
ATOM 618 C CA . SER A 1 76 ? 12.315 -4.980 2.369 1.00 78.31 76 SER A CA 1
ATOM 619 C C . SER A 1 76 ? 13.121 -3.725 2.702 1.00 78.31 76 SER A C 1
ATOM 621 O O . SER A 1 76 ? 13.131 -2.735 1.980 1.00 78.31 76 SER A O 1
ATOM 623 N N . ALA A 1 77 ? 13.870 -3.783 3.804 1.00 74.25 77 ALA A N 1
ATOM 624 C CA . ALA A 1 77 ? 14.767 -2.698 4.205 1.00 74.25 77 ALA A CA 1
ATOM 625 C C . ALA A 1 77 ? 16.121 -2.721 3.468 1.00 74.25 77 ALA A C 1
ATOM 627 O O . ALA A 1 77 ? 16.871 -1.755 3.551 1.00 74.25 77 ALA A O 1
ATOM 628 N N . ASN A 1 78 ? 16.464 -3.822 2.788 1.00 75.75 78 ASN A N 1
ATOM 629 C CA . ASN A 1 78 ? 17.697 -3.932 1.997 1.00 75.75 78 ASN A CA 1
ATOM 630 C C . ASN A 1 78 ? 17.483 -4.636 0.631 1.00 75.75 78 ASN A C 1
ATOM 632 O O . ASN A 1 78 ? 18.104 -5.674 0.379 1.00 75.75 78 ASN A O 1
ATOM 636 N N . PRO A 1 79 ? 16.607 -4.127 -0.251 1.00 74.56 79 PRO A N 1
ATOM 637 C CA . PRO A 1 79 ? 16.546 -4.524 -1.648 1.00 74.56 79 PRO A CA 1
ATOM 638 C C . PRO A 1 79 ? 17.817 -4.163 -2.440 1.00 74.56 79 PRO A C 1
ATOM 640 O O . PRO A 1 79 ? 18.651 -3.364 -2.001 1.00 74.56 79 PRO A O 1
ATOM 643 N N . PRO A 1 80 ? 17.960 -4.726 -3.652 1.00 70.81 80 PRO A N 1
ATOM 644 C CA . PRO A 1 80 ? 19.088 -4.468 -4.545 1.00 70.81 80 PRO A CA 1
ATOM 645 C C . PRO A 1 80 ? 19.289 -2.995 -4.946 1.00 70.81 80 PRO A C 1
ATOM 647 O O . PRO A 1 80 ? 20.425 -2.629 -5.246 1.00 70.81 80 PRO A O 1
ATOM 650 N N . MET A 1 81 ? 18.235 -2.166 -4.979 1.00 69.19 81 MET A N 1
ATOM 651 C CA . MET A 1 81 ? 18.301 -0.752 -5.407 1.00 69.19 81 MET A CA 1
ATOM 652 C C . MET A 1 81 ? 18.358 0.257 -4.253 1.00 69.19 81 MET A C 1
ATOM 654 O O . MET A 1 81 ? 18.361 1.464 -4.487 1.00 69.19 81 MET A O 1
ATOM 658 N N . GLY A 1 82 ? 18.525 -0.219 -3.020 1.00 74.50 82 GLY A N 1
ATOM 659 C CA . GLY A 1 82 ? 18.324 0.591 -1.819 1.00 74.50 82 GLY A CA 1
ATOM 660 C C . GLY A 1 82 ? 17.009 0.210 -1.147 1.00 74.50 82 GLY A C 1
ATOM 661 O O . GLY A 1 82 ? 16.314 -0.633 -1.690 1.00 74.50 82 GLY A O 1
ATOM 662 N N . PRO A 1 83 ? 16.713 0.737 0.052 1.00 77.38 83 PRO A N 1
ATOM 663 C CA . PRO A 1 83 ? 15.548 0.328 0.833 1.00 77.38 83 PRO A CA 1
ATOM 664 C C . PRO A 1 83 ? 14.239 0.663 0.115 1.00 77.38 83 PRO A C 1
ATOM 666 O O . PRO A 1 83 ? 14.152 1.723 -0.509 1.00 77.38 83 PRO A O 1
ATOM 669 N N . ASP A 1 84 ? 13.216 -0.175 0.299 1.00 80.38 84 ASP A N 1
ATOM 670 C CA . ASP A 1 84 ? 11.844 0.185 -0.068 1.00 80.38 84 ASP A CA 1
ATOM 671 C C . ASP A 1 84 ? 11.442 1.461 0.654 1.00 80.38 84 ASP A C 1
ATOM 673 O O . ASP A 1 84 ? 11.879 1.715 1.781 1.00 80.38 84 ASP A O 1
ATOM 677 N N . TYR A 1 85 ? 10.593 2.266 0.028 1.00 78.69 85 TYR A N 1
ATOM 678 C CA . TYR A 1 85 ? 10.269 3.585 0.542 1.00 78.69 85 TYR A CA 1
ATOM 679 C C . TYR A 1 85 ? 8.770 3.856 0.540 1.00 78.69 85 TYR A C 1
ATOM 681 O O . TYR A 1 85 ? 8.005 3.408 -0.311 1.00 78.69 85 TYR A O 1
ATOM 689 N N . PHE A 1 86 ? 8.358 4.648 1.524 1.00 78.06 86 PHE A N 1
ATOM 690 C CA . PHE A 1 86 ? 7.012 5.174 1.651 1.00 78.06 86 PHE A CA 1
ATOM 691 C C . PHE A 1 86 ? 7.107 6.691 1.801 1.00 78.06 86 PHE A C 1
ATOM 693 O O . PHE A 1 86 ? 8.017 7.212 2.442 1.00 78.06 86 PHE A O 1
ATOM 700 N N . GLY A 1 87 ? 6.194 7.436 1.197 1.00 70.69 87 GLY A N 1
ATOM 701 C CA . GLY A 1 87 ? 6.208 8.891 1.245 1.00 70.69 87 GLY A CA 1
ATOM 702 C C . GLY A 1 87 ? 4.812 9.469 1.303 1.00 70.69 87 GLY A C 1
ATOM 703 O O . GLY A 1 87 ? 3.897 8.969 0.663 1.00 70.69 87 GLY A O 1
ATOM 704 N N . VAL A 1 88 ? 4.650 10.565 2.042 1.00 65.94 88 VAL A N 1
ATOM 705 C CA . VAL A 1 88 ? 3.411 11.352 2.064 1.00 65.94 88 VAL A CA 1
ATOM 706 C C . VAL A 1 88 ? 3.730 12.757 1.580 1.00 65.94 88 VAL A C 1
ATOM 708 O O . VAL A 1 88 ? 4.540 13.474 2.171 1.00 65.94 88 VAL A O 1
ATOM 711 N N . GLY A 1 89 ? 3.092 13.161 0.487 1.00 61.00 89 GLY A N 1
ATOM 712 C CA . GLY A 1 89 ? 3.187 14.506 -0.067 1.00 61.00 89 GLY A CA 1
ATOM 713 C C . GLY A 1 89 ? 2.087 15.420 0.479 1.00 61.00 89 GLY A C 1
ATOM 714 O O . GLY A 1 89 ? 0.974 14.990 0.777 1.00 61.00 89 GLY A O 1
ATOM 715 N N . GLY A 1 90 ? 2.369 16.717 0.607 1.00 55.91 90 GLY A N 1
ATOM 716 C CA . GLY A 1 90 ? 1.324 17.721 0.864 1.00 55.91 90 GLY A CA 1
ATOM 717 C C . GLY A 1 90 ? 0.608 17.624 2.222 1.00 55.91 90 GLY A C 1
ATOM 718 O O . GLY A 1 90 ? -0.420 18.268 2.398 1.00 55.91 90 GLY A O 1
ATOM 719 N N . GLY A 1 91 ? 1.137 16.850 3.177 1.00 58.69 91 GLY A N 1
ATOM 720 C CA . GLY A 1 91 ? 0.601 16.739 4.539 1.00 58.69 91 GLY A CA 1
ATOM 721 C C . GLY A 1 91 ? -0.689 15.921 4.672 1.00 58.69 91 GLY A C 1
ATOM 722 O O . GLY A 1 91 ? -1.350 16.025 5.702 1.00 58.69 91 GLY A O 1
ATOM 723 N N . SER A 1 92 ? -1.069 15.136 3.657 1.00 65.75 92 SER A N 1
ATOM 724 C CA . SER A 1 92 ? -2.303 14.342 3.674 1.00 65.75 92 SER A CA 1
ATOM 725 C C . SER A 1 92 ? -2.130 12.999 2.967 1.00 65.75 92 SER A C 1
ATOM 727 O O . SER A 1 92 ? -1.880 12.937 1.764 1.00 65.75 92 SER A O 1
ATOM 729 N N . LEU A 1 93 ? -2.354 11.923 3.724 1.00 64.56 93 LEU A N 1
ATOM 730 C CA . LEU A 1 93 ? -2.351 10.535 3.250 1.00 64.56 93 LEU A CA 1
ATOM 731 C C . LEU A 1 93 ? -3.501 10.200 2.306 1.00 64.56 93 LEU A C 1
ATOM 733 O O . LEU A 1 93 ? -3.403 9.259 1.534 1.00 64.56 93 LEU A O 1
ATOM 737 N N . LEU A 1 94 ? -4.583 10.974 2.364 1.00 64.56 94 LEU A N 1
ATOM 738 C CA . LEU A 1 94 ? -5.764 10.761 1.529 1.00 64.56 94 LEU A CA 1
ATOM 739 C C . LEU A 1 94 ? -5.657 11.440 0.164 1.00 64.56 94 LEU A C 1
ATOM 741 O O . LEU A 1 94 ? -6.534 11.269 -0.672 1.00 64.56 94 LEU A O 1
ATOM 745 N N . SER A 1 95 ? -4.653 12.296 -0.032 1.00 64.12 95 SER A N 1
ATOM 746 C CA . SER A 1 95 ? -4.541 13.101 -1.251 1.00 64.12 95 SER A CA 1
ATOM 747 C C . SER A 1 95 ? -3.193 12.971 -1.939 1.00 64.12 95 SER A C 1
ATOM 749 O O . SER A 1 95 ? -3.109 13.212 -3.140 1.00 64.12 95 SER A O 1
ATOM 751 N N . THR A 1 96 ? -2.139 12.613 -1.204 1.00 69.81 96 THR A N 1
ATOM 752 C CA . THR A 1 96 ? -0.801 12.478 -1.779 1.00 69.81 96 THR A CA 1
ATOM 753 C C . THR A 1 96 ? 0.044 11.533 -0.939 1.00 69.81 96 THR A C 1
ATOM 755 O O . THR A 1 96 ? 0.590 11.916 0.094 1.00 69.81 96 THR A O 1
ATOM 758 N N . PHE A 1 97 ? 0.219 10.311 -1.419 1.00 75.50 97 PHE A N 1
ATOM 759 C CA . PHE A 1 97 ? 1.247 9.407 -0.923 1.00 75.50 97 PHE A CA 1
ATOM 760 C C . PHE A 1 97 ? 1.948 8.714 -2.092 1.00 75.50 97 PHE A C 1
ATOM 762 O O . PHE A 1 97 ? 1.519 8.857 -3.237 1.00 75.50 97 PHE A O 1
ATOM 769 N N . GLY A 1 98 ? 3.057 8.049 -1.792 1.00 76.31 98 GLY A N 1
ATOM 770 C CA . GLY A 1 98 ? 3.910 7.310 -2.708 1.00 76.31 98 GLY A CA 1
ATOM 771 C C . GLY A 1 98 ? 4.422 6.047 -2.019 1.00 76.31 98 GLY A C 1
ATOM 772 O O . GLY A 1 98 ? 4.845 6.122 -0.867 1.00 76.31 98 GLY A O 1
ATOM 773 N N . ILE A 1 99 ? 4.398 4.908 -2.698 1.00 79.38 99 ILE A N 1
ATOM 774 C CA . ILE A 1 99 ? 5.029 3.660 -2.250 1.00 79.38 99 ILE A CA 1
ATOM 775 C C . ILE A 1 99 ? 5.917 3.183 -3.379 1.00 79.38 99 ILE A C 1
ATOM 777 O O . ILE A 1 99 ? 5.410 3.098 -4.490 1.00 79.38 99 ILE A O 1
ATOM 781 N N . GLY A 1 100 ? 7.175 2.873 -3.078 1.00 82.56 100 GLY A N 1
ATOM 782 C CA . GLY A 1 100 ? 8.083 2.161 -3.969 1.00 82.56 100 GLY A CA 1
ATOM 783 C C . GLY A 1 100 ? 8.506 0.853 -3.315 1.00 82.56 100 GLY A C 1
ATOM 784 O O . GLY A 1 100 ? 9.104 0.876 -2.235 1.00 82.56 100 GLY A O 1
ATOM 785 N N . LEU A 1 101 ? 8.153 -0.275 -3.936 1.00 80.00 101 LEU A N 1
ATOM 786 C CA . LEU A 1 101 ? 8.562 -1.612 -3.492 1.00 80.00 101 LEU A CA 1
ATOM 787 C C . LEU A 1 101 ? 9.449 -2.280 -4.534 1.00 80.00 101 LEU A C 1
ATOM 789 O O . LEU A 1 101 ? 9.011 -2.492 -5.667 1.00 80.00 101 LEU A O 1
ATOM 793 N N . ASP A 1 102 ? 10.634 -2.708 -4.117 1.00 79.00 102 ASP A N 1
ATOM 794 C CA . ASP A 1 102 ? 11.598 -3.403 -4.955 1.00 79.00 102 ASP A CA 1
ATOM 795 C C . ASP A 1 102 ? 11.512 -4.923 -4.778 1.00 79.00 102 ASP A C 1
ATOM 797 O O . ASP A 1 102 ? 11.592 -5.481 -3.679 1.00 79.00 102 ASP A O 1
ATOM 801 N N . TYR A 1 103 ? 11.441 -5.646 -5.892 1.00 77.81 103 TYR A N 1
ATOM 802 C CA . TYR A 1 103 ? 11.446 -7.104 -5.859 1.00 77.81 103 TYR A CA 1
ATOM 803 C C . TYR A 1 103 ? 12.870 -7.657 -5.641 1.00 77.81 103 TYR A C 1
ATOM 805 O O . TYR A 1 103 ? 13.782 -7.341 -6.419 1.00 77.81 103 TYR A O 1
ATOM 813 N N . PRO A 1 104 ? 13.103 -8.545 -4.651 1.00 64.69 104 PRO A N 1
ATOM 814 C CA . PRO A 1 104 ? 14.395 -9.204 -4.484 1.00 64.69 104 PRO A CA 1
ATOM 815 C C . PRO A 1 104 ? 14.691 -10.066 -5.722 1.00 64.69 104 PRO A C 1
ATOM 817 O O . PRO A 1 104 ? 13.949 -10.992 -6.043 1.00 64.69 104 PRO A O 1
ATOM 820 N N . GLN A 1 105 ? 15.754 -9.726 -6.460 1.00 66.62 105 GLN A N 1
ATOM 821 C CA . GLN A 1 105 ? 16.029 -10.259 -7.800 1.00 66.62 105 GLN A CA 1
ATOM 822 C C . GLN A 1 105 ? 15.855 -11.780 -7.923 1.00 66.62 105 GLN A C 1
ATOM 824 O O . GLN A 1 105 ? 16.561 -12.537 -7.268 1.00 66.62 105 GLN A O 1
ATOM 829 N N . THR A 1 106 ? 14.987 -12.204 -8.847 1.00 53.66 106 THR A N 1
ATOM 830 C CA . THR A 1 106 ? 15.070 -13.460 -9.627 1.00 53.66 106 THR A CA 1
ATOM 831 C C . THR A 1 106 ? 14.097 -13.412 -10.820 1.00 53.66 106 THR A C 1
ATOM 833 O O . THR A 1 106 ? 13.367 -14.362 -11.094 1.00 53.66 106 THR A O 1
ATOM 836 N N . THR A 1 107 ? 14.055 -12.310 -11.580 1.00 61.12 107 THR A N 1
ATOM 837 C CA . THR A 1 107 ? 13.418 -12.388 -12.908 1.00 61.12 107 THR A CA 1
ATOM 838 C C . THR A 1 107 ? 14.327 -13.186 -13.840 1.00 61.12 107 THR A C 1
ATOM 840 O O . THR A 1 107 ? 15.553 -13.111 -13.734 1.00 61.12 107 THR A O 1
ATOM 843 N N . ALA A 1 108 ? 13.756 -13.947 -14.776 1.00 56.88 108 ALA A N 1
ATOM 844 C CA . ALA A 1 108 ? 14.543 -14.720 -15.744 1.00 56.88 108 ALA A CA 1
ATOM 845 C C . ALA A 1 108 ? 15.491 -13.836 -16.587 1.00 56.88 108 ALA A C 1
ATOM 847 O O . ALA A 1 108 ? 16.444 -14.337 -17.179 1.00 56.88 108 ALA A O 1
ATOM 848 N N . GLN A 1 109 ? 15.227 -12.527 -16.635 1.00 58.12 109 GLN A N 1
ATOM 849 C CA . GLN A 1 109 ? 15.973 -11.517 -17.379 1.00 58.12 109 GLN A CA 1
ATOM 850 C C . GLN A 1 109 ? 17.014 -10.756 -16.532 1.00 58.12 109 GLN A C 1
ATOM 852 O O . GLN A 1 109 ? 17.781 -9.980 -17.092 1.00 58.12 109 GLN A O 1
ATOM 857 N N . GLY A 1 110 ? 17.059 -10.954 -15.206 1.00 66.25 110 GLY A N 1
ATOM 858 C CA . GLY A 1 110 ? 17.959 -10.223 -14.297 1.00 66.25 110 GLY A CA 1
ATOM 859 C C . GLY A 1 110 ? 17.544 -8.774 -14.003 1.00 66.25 110 GLY A C 1
ATOM 860 O O . GLY A 1 110 ? 18.275 -8.051 -13.327 1.00 66.25 110 GLY A O 1
ATOM 861 N N . ASN A 1 111 ? 16.378 -8.351 -14.492 1.00 69.00 111 ASN A N 1
ATOM 862 C CA . ASN A 1 111 ? 15.818 -7.028 -14.237 1.00 69.00 111 ASN A CA 1
ATOM 863 C C . ASN A 1 111 ? 15.298 -6.918 -12.800 1.00 69.00 111 ASN A C 1
ATOM 865 O O . ASN A 1 111 ? 14.824 -7.905 -12.221 1.00 69.00 111 ASN A O 1
ATOM 869 N N . ILE A 1 112 ? 15.362 -5.699 -12.267 1.00 77.38 112 ILE A N 1
ATOM 870 C CA . ILE A 1 112 ? 14.766 -5.315 -10.985 1.00 77.38 112 ILE A CA 1
ATOM 871 C C . ILE A 1 112 ? 13.361 -4.808 -11.277 1.00 77.38 112 ILE A C 1
ATOM 873 O O . ILE A 1 112 ? 13.129 -4.201 -12.321 1.00 77.38 112 ILE A O 1
ATOM 877 N N . LEU A 1 113 ? 12.424 -5.105 -10.392 1.00 81.94 113 LEU A N 1
ATOM 878 C CA . LEU A 1 113 ? 11.046 -4.669 -10.541 1.00 81.94 113 LEU A CA 1
ATOM 879 C C . LEU A 1 113 ? 10.718 -3.722 -9.407 1.00 81.94 113 LEU A C 1
ATOM 881 O O . LEU A 1 113 ? 11.033 -4.044 -8.264 1.00 81.94 113 LEU A O 1
ATOM 885 N N . GLU A 1 114 ? 10.068 -2.624 -9.751 1.00 84.44 114 GLU A N 1
ATOM 886 C CA . GLU A 1 114 ? 9.572 -1.624 -8.814 1.00 84.44 114 GLU A CA 1
ATOM 887 C C . GLU A 1 114 ? 8.061 -1.506 -9.003 1.00 84.44 114 GLU A C 1
ATOM 889 O O . GLU A 1 114 ? 7.577 -1.449 -10.138 1.00 84.44 114 GLU A O 1
ATOM 894 N N . VAL A 1 115 ? 7.312 -1.481 -7.905 1.00 84.62 115 VAL A N 1
ATOM 895 C CA . VAL A 1 115 ? 5.921 -1.025 -7.922 1.00 84.62 115 VAL A CA 1
ATOM 896 C C . VAL A 1 115 ? 5.850 0.350 -7.292 1.00 84.62 115 VAL A C 1
ATOM 898 O O . VAL A 1 115 ? 6.144 0.490 -6.106 1.00 84.62 115 VAL A O 1
ATOM 901 N N . ASP A 1 116 ? 5.371 1.305 -8.086 1.00 86.00 116 ASP A N 1
ATOM 902 C CA . ASP A 1 116 ? 5.048 2.655 -7.660 1.00 86.00 116 ASP A CA 1
ATOM 903 C C . ASP A 1 116 ? 3.540 2.802 -7.490 1.00 86.00 116 ASP A C 1
ATOM 905 O O . ASP A 1 116 ? 2.765 2.577 -8.421 1.00 86.00 116 ASP A O 1
ATOM 909 N N . ALA A 1 117 ? 3.103 3.237 -6.317 1.00 84.56 117 ALA A N 1
ATOM 910 C CA . ALA A 1 117 ? 1.706 3.566 -6.070 1.00 84.56 117 ALA A CA 1
ATOM 911 C C . ALA A 1 117 ? 1.571 4.972 -5.503 1.00 84.56 117 ALA A C 1
ATOM 913 O O . ALA A 1 117 ? 2.310 5.346 -4.598 1.00 84.56 117 ALA A O 1
ATOM 914 N N . ASN A 1 118 ? 0.600 5.734 -5.999 1.00 85.50 118 ASN A N 1
ATOM 915 C CA . ASN A 1 118 ? 0.209 7.022 -5.438 1.00 85.50 118 ASN A CA 1
ATOM 916 C C . ASN A 1 118 ? -1.308 7.087 -5.206 1.00 85.50 118 ASN A C 1
ATOM 918 O O . ASN A 1 118 ? -1.988 6.066 -5.249 1.00 85.50 118 ASN A O 1
ATOM 922 N N . ASN A 1 119 ? -1.841 8.283 -4.940 1.00 82.44 119 ASN A N 1
ATOM 923 C CA . ASN A 1 119 ? -3.244 8.470 -4.565 1.00 82.44 119 ASN A CA 1
ATOM 924 C C . ASN A 1 119 ? -4.259 7.910 -5.584 1.00 82.44 119 ASN A C 1
ATOM 926 O O . ASN A 1 119 ? -5.307 7.405 -5.186 1.00 82.44 119 ASN A O 1
ATOM 930 N N . ASP A 1 120 ? -3.980 8.011 -6.882 1.00 88.88 120 ASP A N 1
ATOM 931 C CA . ASP A 1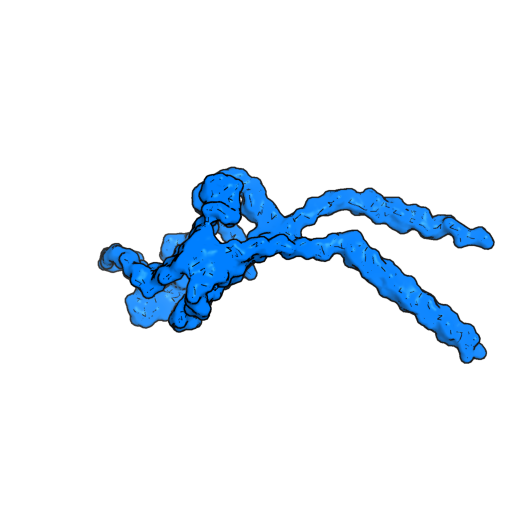 120 ? -4.942 7.681 -7.942 1.00 88.88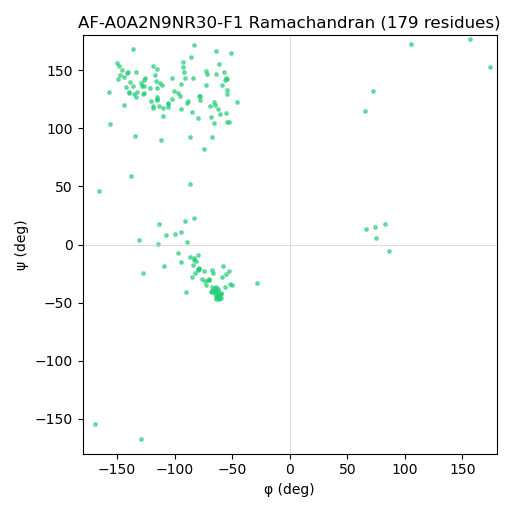 120 ASP A CA 1
ATOM 932 C C . ASP A 1 120 ? -4.378 6.763 -9.032 1.00 88.88 120 ASP A C 1
ATOM 934 O O . ASP A 1 120 ? -5.068 6.445 -10.008 1.00 88.88 120 ASP A O 1
ATOM 938 N N . SER A 1 121 ? -3.139 6.296 -8.872 1.00 90.69 121 SER A N 1
ATOM 939 C CA . SER A 1 121 ? -2.494 5.418 -9.838 1.00 90.69 121 SER A CA 1
ATOM 940 C C . SER A 1 121 ? -1.517 4.431 -9.216 1.00 90.69 121 SER A C 1
ATOM 942 O O . SER A 1 121 ? -0.920 4.663 -8.165 1.00 90.69 121 SER A O 1
ATOM 944 N N . VAL A 1 122 ? -1.354 3.327 -9.931 1.00 90.00 122 VAL A N 1
ATOM 945 C CA . VAL A 1 122 ? -0.398 2.262 -9.663 1.00 90.00 122 VAL A CA 1
ATOM 946 C C . VAL A 1 122 ? 0.368 1.979 -10.949 1.00 90.00 122 VAL A C 1
ATOM 948 O O . VAL A 1 122 ? -0.211 1.969 -12.042 1.00 90.00 122 VAL A O 1
ATOM 951 N N . GLN A 1 123 ? 1.671 1.766 -10.828 1.00 91.56 123 GLN A N 1
ATOM 952 C CA . GLN A 1 123 ? 2.593 1.511 -11.925 1.00 91.56 123 GLN A CA 1
ATOM 953 C C . GLN A 1 123 ? 3.574 0.407 -11.536 1.00 91.56 123 GLN A C 1
ATOM 955 O O . GLN A 1 123 ? 4.053 0.356 -10.410 1.00 91.56 123 GLN A O 1
ATOM 960 N N . GLU A 1 124 ? 3.873 -0.481 -12.478 1.00 88.94 124 GLU A N 1
ATOM 961 C CA . GLU A 1 124 ? 4.923 -1.488 -12.334 1.00 88.94 124 GLU A CA 1
ATOM 962 C C . GLU A 1 124 ? 6.012 -1.210 -13.365 1.00 88.94 124 GLU A C 1
ATOM 964 O O . GLU A 1 124 ? 5.743 -1.118 -14.570 1.00 88.94 124 GLU A O 1
ATOM 969 N N . TRP A 1 125 ? 7.247 -1.113 -12.895 1.00 88.56 125 TRP A N 1
ATOM 970 C CA . TRP A 1 125 ? 8.417 -0.801 -13.694 1.00 88.56 125 TRP A CA 1
ATOM 971 C C . TRP A 1 125 ? 9.404 -1.958 -13.692 1.00 88.56 125 TRP A C 1
ATOM 973 O O . TRP A 1 125 ? 9.592 -2.655 -12.700 1.00 88.56 125 TRP A O 1
ATOM 983 N N . SER A 1 126 ? 10.088 -2.128 -14.819 1.00 87.25 126 SER A N 1
ATOM 984 C CA . SER A 1 126 ? 11.259 -2.986 -14.946 1.00 87.25 126 SER A CA 1
ATOM 985 C C . SER A 1 126 ? 12.494 -2.124 -15.144 1.00 87.25 126 SER A C 1
ATOM 987 O O . SER A 1 126 ? 12.643 -1.468 -16.179 1.00 87.25 126 SER A O 1
ATOM 989 N N . TRP A 1 127 ? 13.422 -2.202 -14.203 1.00 85.50 127 TRP A N 1
ATOM 990 C CA . TRP A 1 127 ? 14.732 -1.577 -14.275 1.00 85.50 127 TRP A CA 1
ATOM 991 C C . TRP A 1 127 ? 15.776 -2.557 -14.811 1.00 85.50 127 TRP A C 1
ATOM 993 O O . TRP A 1 127 ? 15.785 -3.732 -14.424 1.00 85.50 127 TRP A O 1
ATOM 1003 N N . PRO A 1 128 ? 16.680 -2.106 -15.697 1.00 81.88 128 PRO A N 1
ATOM 1004 C CA . PRO A 1 128 ? 17.816 -2.923 -16.098 1.00 81.88 128 PRO A CA 1
ATOM 1005 C C . PRO A 1 128 ? 18.700 -3.236 -14.878 1.00 81.88 128 PRO A C 1
ATOM 1007 O O . PRO A 1 128 ? 18.722 -2.457 -13.919 1.00 81.88 128 PRO A O 1
ATOM 1010 N N . PRO A 1 129 ? 19.479 -4.333 -14.908 1.00 76.50 129 PRO A N 1
ATOM 1011 C CA . PRO A 1 129 ? 20.415 -4.627 -13.835 1.00 76.50 129 PRO A CA 1
ATOM 1012 C C . PRO A 1 129 ? 21.382 -3.455 -13.614 1.00 76.50 129 PRO A C 1
ATOM 1014 O O . PRO A 1 129 ? 21.854 -2.823 -14.570 1.00 76.50 129 PRO A O 1
ATOM 1017 N N . LEU A 1 130 ? 21.705 -3.183 -12.347 1.00 73.44 130 LEU A N 1
ATOM 1018 C CA . LEU A 1 130 ? 22.631 -2.113 -11.981 1.00 73.44 130 LEU A CA 1
ATOM 1019 C C . LEU A 1 130 ? 23.965 -2.274 -12.727 1.00 73.44 130 LEU A C 1
ATOM 1021 O O . LEU A 1 130 ? 24.568 -3.346 -12.744 1.00 73.44 130 LEU A O 1
ATOM 1025 N N . GLY A 1 131 ? 24.426 -1.191 -13.357 1.00 72.31 131 GLY A N 1
ATOM 1026 C CA . GLY A 1 131 ? 25.691 -1.156 -14.098 1.00 72.31 131 GLY A CA 1
ATOM 1027 C C . GLY A 1 131 ? 25.623 -1.603 -15.563 1.00 72.31 131 GLY A C 1
ATOM 1028 O O . GLY A 1 131 ? 26.620 -1.454 -16.265 1.00 72.31 131 GLY A O 1
ATOM 1029 N N . VAL A 1 132 ? 24.478 -2.090 -16.057 1.00 75.56 132 VAL A N 1
ATOM 1030 C CA . VAL A 1 132 ? 24.331 -2.511 -17.469 1.00 75.56 132 VAL A CA 1
ATOM 1031 C C . VAL A 1 132 ? 24.001 -1.335 -18.402 1.00 75.56 132 VAL A C 1
ATOM 1033 O O . VAL A 1 132 ? 24.253 -1.410 -19.601 1.00 75.56 132 VAL A O 1
ATOM 1036 N N . GLY A 1 133 ? 23.532 -0.210 -17.853 1.00 72.81 133 GLY A N 1
ATOM 1037 C CA . GLY A 1 133 ? 23.074 0.940 -18.634 1.00 72.81 133 GLY A CA 1
ATOM 1038 C C . GLY A 1 133 ? 21.730 0.656 -19.314 1.00 72.81 133 GLY A C 1
ATOM 1039 O O . GLY A 1 133 ? 21.518 -0.393 -19.913 1.00 72.81 133 GLY A O 1
ATOM 1040 N N . GLY A 1 134 ? 20.788 1.585 -19.197 1.00 81.88 134 GLY A N 1
ATOM 1041 C CA . GLY A 1 134 ? 19.442 1.441 -19.748 1.00 81.88 134 GLY A CA 1
ATOM 1042 C C . GLY A 1 134 ? 18.442 2.319 -19.006 1.00 81.88 134 GLY A C 1
ATOM 1043 O O . GLY A 1 134 ? 18.797 2.989 -18.037 1.00 81.88 134 GLY A O 1
ATOM 1044 N N . SER A 1 135 ? 17.198 2.318 -19.473 1.00 87.44 135 SER A N 1
ATOM 1045 C CA . SER A 1 135 ? 16.098 3.072 -18.867 1.00 87.44 135 SER A CA 1
ATOM 1046 C C . SER A 1 135 ? 15.035 2.122 -18.333 1.00 87.44 135 SER A C 1
ATOM 1048 O O . SER A 1 135 ? 14.855 1.029 -18.877 1.00 87.44 135 SER A O 1
ATOM 1050 N N . ALA A 1 136 ? 14.331 2.551 -17.285 1.00 87.69 136 ALA A N 1
ATOM 1051 C CA . ALA A 1 136 ? 13.150 1.854 -16.799 1.00 87.69 136 ALA A CA 1
ATOM 1052 C C . ALA A 1 136 ? 12.136 1.659 -17.933 1.00 87.69 136 ALA A C 1
ATOM 1054 O O . ALA A 1 136 ? 11.957 2.530 -18.788 1.00 87.69 136 ALA A O 1
ATOM 1055 N N . SER A 1 137 ? 11.480 0.505 -17.935 1.00 90.94 137 SER A N 1
ATOM 1056 C CA . SER A 1 137 ? 10.379 0.192 -18.841 1.00 90.94 137 SER A CA 1
ATOM 1057 C C . SER A 1 137 ? 9.107 0.001 -18.031 1.00 90.94 137 SER A C 1
ATOM 1059 O O . SER A 1 137 ? 9.082 -0.831 -17.128 1.00 90.94 137 SER A O 1
ATOM 1061 N N . LEU A 1 138 ? 8.058 0.755 -18.359 1.00 91.12 138 LEU A N 1
ATOM 1062 C CA . LEU A 1 138 ? 6.738 0.579 -17.757 1.00 91.12 138 LEU A CA 1
ATOM 1063 C C . LEU A 1 138 ? 6.141 -0.745 -18.245 1.00 91.12 138 LEU A C 1
ATOM 1065 O O . LEU A 1 138 ? 5.947 -0.929 -19.449 1.00 91.12 138 LEU A O 1
ATOM 1069 N N . LEU A 1 139 ? 5.868 -1.661 -17.321 1.00 87.88 139 LEU A N 1
ATOM 1070 C CA . LEU A 1 139 ? 5.239 -2.950 -17.606 1.00 87.88 139 LEU A CA 1
ATOM 1071 C C . LEU A 1 139 ? 3.718 -2.859 -17.504 1.00 87.88 139 LEU A C 1
ATOM 1073 O O . LEU A 1 139 ? 3.000 -3.421 -18.330 1.00 87.88 139 LEU A O 1
ATOM 1077 N N . TYR A 1 140 ? 3.239 -2.137 -16.494 1.00 90.00 140 TYR A N 1
ATOM 1078 C CA . TYR A 1 140 ? 1.826 -2.029 -16.174 1.00 90.00 140 TYR A CA 1
ATOM 1079 C C . TYR A 1 140 ? 1.507 -0.654 -15.593 1.00 90.00 140 TYR A C 1
ATOM 1081 O O . TYR A 1 140 ? 2.322 -0.068 -14.886 1.00 90.00 140 TYR A O 1
ATOM 1089 N N . SER A 1 141 ? 0.311 -0.143 -15.882 1.00 93.06 141 SER A N 1
ATOM 1090 C CA . SER A 1 141 ? -0.223 1.033 -15.204 1.00 93.06 141 SER A CA 1
ATOM 1091 C C . SER A 1 141 ? -1.738 0.973 -15.128 1.00 93.06 141 SER A C 1
ATOM 1093 O O . SER A 1 141 ? -2.413 0.569 -16.078 1.00 93.06 141 SER A O 1
ATOM 1095 N N . GLU A 1 142 ? -2.260 1.431 -14.001 1.00 92.75 142 GLU A N 1
ATOM 1096 C CA . GLU A 1 142 ? -3.679 1.508 -13.727 1.00 92.75 142 GLU A CA 1
ATOM 1097 C C . GLU A 1 142 ? -4.030 2.782 -12.962 1.00 92.75 142 GLU A C 1
ATOM 1099 O O . GLU A 1 142 ? -3.255 3.268 -12.143 1.00 92.75 142 GLU A O 1
ATOM 1104 N N . THR A 1 143 ? -5.231 3.302 -13.222 1.00 94.06 143 THR A N 1
ATOM 1105 C CA . THR A 1 143 ? -5.857 4.359 -12.420 1.00 94.06 143 THR A CA 1
ATOM 1106 C C . THR A 1 143 ? -6.925 3.770 -11.510 1.00 94.06 143 THR A C 1
ATOM 1108 O O . THR A 1 143 ? -7.698 2.919 -11.962 1.00 94.06 143 THR A O 1
ATOM 1111 N N . GLY A 1 144 ? -7.053 4.300 -10.303 1.00 90.69 144 GLY A N 1
ATOM 1112 C CA . GLY A 1 144 ? -8.001 3.834 -9.298 1.00 90.69 144 GLY A CA 1
ATOM 1113 C C . GLY A 1 144 ? -8.092 4.811 -8.137 1.00 90.69 144 GLY A C 1
ATOM 1114 O O . GLY A 1 144 ? -7.843 6.005 -8.302 1.00 90.69 144 GLY A O 1
ATOM 1115 N N . GLN A 1 145 ? -8.476 4.304 -6.977 1.00 91.00 145 GLN A N 1
ATOM 1116 C CA . GLN A 1 145 ? -8.468 5.058 -5.731 1.00 91.00 145 GLN A CA 1
ATOM 1117 C C . GLN A 1 145 ? -8.124 4.128 -4.574 1.00 91.00 145 GLN A C 1
ATOM 1119 O O . GLN A 1 145 ? -8.463 2.946 -4.598 1.00 91.00 145 GLN A O 1
ATOM 1124 N N . TRP A 1 146 ? -7.489 4.671 -3.544 1.00 88.25 146 TRP A N 1
ATOM 1125 C CA . TRP A 1 146 ? -7.291 3.947 -2.296 1.00 88.25 146 TRP A CA 1
ATOM 1126 C C . TRP A 1 146 ? -8.472 4.184 -1.360 1.00 88.25 146 TRP A C 1
ATOM 1128 O O . TRP A 1 146 ? -8.775 5.321 -0.997 1.00 88.25 146 TRP A O 1
ATOM 1138 N N . GLU A 1 147 ? -9.134 3.107 -0.950 1.00 89.81 147 GLU A N 1
ATOM 1139 C CA . GLU A 1 147 ? -10.068 3.143 0.165 1.00 89.81 147 GLU A CA 1
ATOM 1140 C C . GLU A 1 147 ? -9.280 3.109 1.474 1.00 89.81 147 GLU A C 1
ATOM 1142 O O . GLU A 1 147 ? -8.438 2.235 1.683 1.00 89.81 147 GLU A O 1
ATOM 1147 N N . VAL A 1 148 ? -9.558 4.068 2.359 1.00 86.25 148 VAL A N 1
ATOM 1148 C CA . VAL A 1 148 ? -8.919 4.156 3.672 1.00 86.25 148 VAL A CA 1
ATOM 1149 C C . VAL A 1 148 ? -9.958 3.905 4.747 1.00 86.25 148 VAL A C 1
ATOM 1151 O O . VAL A 1 148 ? -10.920 4.662 4.890 1.00 86.25 148 VAL A O 1
ATOM 1154 N N . SER A 1 149 ? -9.740 2.856 5.532 1.00 87.38 149 SER A N 1
ATOM 1155 C CA . SER A 1 149 ? -10.580 2.524 6.678 1.00 87.38 149 SER A CA 1
ATOM 1156 C C . SER A 1 149 ? -9.782 2.616 7.975 1.00 87.38 149 SER A C 1
ATOM 1158 O O . SER A 1 149 ? -8.607 2.258 8.038 1.00 87.38 149 SER A O 1
ATOM 1160 N N . ASN A 1 150 ? -10.418 3.140 9.022 1.00 84.00 150 ASN A N 1
ATOM 1161 C CA . ASN A 1 150 ? -9.831 3.169 10.356 1.00 84.00 150 ASN A CA 1
ATOM 1162 C C . ASN A 1 150 ? -10.125 1.833 11.044 1.00 84.00 150 ASN A C 1
ATOM 1164 O O . ASN A 1 150 ? -11.282 1.516 11.341 1.00 84.00 150 ASN A O 1
ATOM 1168 N N . VAL A 1 151 ? -9.075 1.067 11.310 1.00 76.88 151 VAL A N 1
ATOM 1169 C CA . VAL A 1 151 ? -9.135 -0.137 12.127 1.00 76.88 151 VAL A CA 1
ATOM 1170 C C . VAL A 1 151 ? -8.962 0.296 13.574 1.00 76.88 151 VAL A C 1
ATOM 1172 O O . VAL A 1 151 ? -7.856 0.439 14.092 1.00 76.88 151 VAL A O 1
ATOM 1175 N N . SER A 1 152 ? -10.091 0.541 14.236 1.00 69.00 152 SER A N 1
ATOM 1176 C CA . SER A 1 152 ? -10.084 0.872 15.656 1.00 69.00 152 SER A CA 1
ATOM 1177 C C . SER A 1 152 ? -9.574 -0.323 16.456 1.00 69.00 152 SER A C 1
ATOM 1179 O O . SER A 1 152 ? -10.196 -1.390 16.440 1.00 69.00 152 SER A O 1
ATOM 1181 N N . GLU A 1 153 ? -8.482 -0.148 17.200 1.00 65.88 153 GLU A N 1
ATOM 1182 C CA . GLU A 1 153 ? -8.073 -1.161 18.166 1.00 65.88 153 GLU A CA 1
ATOM 1183 C C . GLU A 1 153 ? -9.205 -1.389 19.184 1.00 65.88 153 GLU A C 1
ATOM 1185 O O . GLU A 1 153 ? -9.829 -0.428 19.662 1.00 65.88 153 GLU A O 1
ATOM 1190 N N . PRO A 1 154 ? -9.510 -2.649 19.548 1.00 65.75 154 PRO A N 1
ATOM 1191 C CA . PRO A 1 154 ? -10.459 -2.913 20.613 1.00 65.75 154 PRO A CA 1
ATOM 1192 C C . PRO A 1 154 ? -9.925 -2.276 21.895 1.00 65.75 154 PRO A C 1
ATOM 1194 O O . PRO A 1 154 ? -8.909 -2.705 22.440 1.00 65.75 154 PRO A O 1
ATOM 1197 N N . SER A 1 155 ? -10.611 -1.238 22.378 1.00 66.56 155 SER A N 1
ATOM 1198 C CA . SER A 1 155 ? -10.134 -0.499 23.546 1.00 66.56 155 SER A CA 1
ATOM 1199 C C . SER A 1 155 ? -9.913 -1.440 24.734 1.00 66.56 155 SER A C 1
ATOM 1201 O O . SER A 1 155 ? -10.704 -2.359 24.979 1.00 66.56 155 SER A O 1
ATOM 1203 N N . ALA A 1 156 ? -8.870 -1.186 25.528 1.00 68.44 156 ALA A N 1
ATOM 1204 C CA . ALA A 1 156 ? -8.632 -1.923 26.768 1.00 68.44 156 ALA A CA 1
ATOM 1205 C C . ALA A 1 156 ? -9.888 -1.936 27.664 1.00 68.44 156 ALA A C 1
ATOM 1207 O O . ALA A 1 156 ? -10.193 -2.940 28.304 1.00 68.44 156 ALA A O 1
ATOM 1208 N N . ALA A 1 157 ? -10.676 -0.855 27.638 1.00 68.25 157 ALA A N 1
ATOM 1209 C CA . ALA A 1 157 ? -11.972 -0.771 28.301 1.00 68.25 157 ALA A CA 1
ATOM 1210 C C . ALA A 1 157 ? -12.994 -1.792 27.763 1.00 68.25 157 ALA A C 1
ATOM 1212 O O . ALA A 1 157 ? -13.666 -2.443 28.562 1.00 68.25 157 ALA A O 1
ATOM 1213 N N . ALA A 1 158 ? -13.095 -1.980 26.443 1.00 72.56 158 ALA A N 1
ATOM 1214 C CA . ALA A 1 158 ? -13.965 -2.989 25.837 1.00 72.56 158 ALA A CA 1
ATOM 1215 C C . ALA A 1 158 ? -13.529 -4.417 26.206 1.00 72.56 158 ALA A C 1
ATOM 1217 O O . ALA A 1 158 ? -14.365 -5.240 26.585 1.00 72.56 158 ALA A O 1
ATOM 1218 N N . LEU A 1 159 ? -12.223 -4.700 26.182 1.00 79.44 159 LEU A N 1
ATOM 1219 C CA . LEU A 1 159 ? -11.679 -5.997 26.597 1.00 79.44 159 LEU A CA 1
ATOM 1220 C C . LEU A 1 159 ? -11.914 -6.268 28.091 1.00 79.44 159 LEU A C 1
ATOM 1222 O O . LEU A 1 159 ? -12.304 -7.374 28.468 1.00 79.44 159 LEU A O 1
ATOM 1226 N N . LEU A 1 160 ? -11.752 -5.258 28.950 1.00 79.81 160 LEU A N 1
ATOM 1227 C CA . LEU A 1 160 ? -12.043 -5.356 30.383 1.00 79.81 160 LEU A CA 1
ATOM 1228 C C . LEU A 1 160 ? -13.542 -5.531 30.657 1.00 79.81 160 LEU A C 1
ATOM 1230 O O . LEU A 1 160 ? -13.925 -6.335 31.511 1.00 79.81 160 LEU A O 1
ATOM 1234 N N . ALA A 1 161 ? -14.407 -4.829 29.925 1.00 78.94 161 ALA A N 1
ATOM 1235 C CA . ALA A 1 161 ? -15.855 -4.999 30.016 1.00 78.94 161 ALA A CA 1
ATOM 1236 C C . ALA A 1 161 ? -16.273 -6.426 29.620 1.00 78.94 161 ALA A C 1
ATOM 1238 O O . ALA A 1 161 ? -17.048 -7.070 30.327 1.00 78.94 161 ALA A O 1
ATOM 1239 N N . LEU A 1 162 ? -15.694 -6.970 28.546 1.00 80.94 162 LEU A N 1
ATOM 1240 C CA . LEU A 1 162 ? -15.917 -8.358 28.139 1.00 80.94 162 LEU A CA 1
ATOM 1241 C C . LEU A 1 162 ? -15.401 -9.349 29.188 1.00 80.94 162 LEU A C 1
ATOM 1243 O O . LEU A 1 162 ? -16.129 -10.258 29.588 1.00 80.94 162 LEU A O 1
ATOM 1247 N N . GLY A 1 163 ? -14.180 -9.156 29.690 1.00 86.69 163 GLY A N 1
ATOM 1248 C CA . GLY A 1 163 ? -13.600 -10.008 30.730 1.00 86.69 163 GLY A CA 1
ATOM 1249 C C . GLY A 1 163 ? -14.429 -10.018 32.019 1.00 86.69 163 GLY A C 1
ATOM 1250 O O . GLY A 1 163 ? -14.688 -11.083 32.587 1.00 86.69 163 GLY A O 1
ATOM 1251 N N . THR A 1 164 ? -14.919 -8.854 32.456 1.00 87.00 164 THR A N 1
ATOM 1252 C CA . THR A 1 164 ? -15.792 -8.740 33.637 1.00 87.00 164 THR A CA 1
ATOM 1253 C C . THR A 1 164 ? -17.159 -9.383 33.406 1.00 87.00 164 THR A C 1
ATOM 1255 O O . THR A 1 164 ? -17.639 -10.102 34.285 1.00 87.00 164 THR A O 1
ATOM 1258 N N . ALA A 1 165 ? -17.756 -9.221 32.222 1.00 88.19 165 ALA A N 1
ATOM 1259 C CA . ALA A 1 165 ? -19.003 -9.891 31.859 1.00 88.19 165 ALA A CA 1
ATOM 1260 C C . ALA A 1 165 ? -18.855 -11.424 31.875 1.00 88.19 165 ALA A C 1
ATOM 1262 O O . ALA A 1 165 ? -19.660 -12.119 32.500 1.00 88.19 165 ALA A O 1
ATOM 1263 N N . VAL A 1 166 ? -17.789 -11.959 31.269 1.00 91.44 166 VAL A N 1
ATOM 1264 C CA . VAL A 1 166 ? -17.487 -13.402 31.273 1.00 91.44 166 VAL A CA 1
ATOM 1265 C C . VAL A 1 166 ? -17.297 -13.924 32.700 1.00 91.44 166 VAL A C 1
ATOM 1267 O O . VAL A 1 166 ? -17.818 -14.990 33.044 1.00 91.44 166 VAL A O 1
ATOM 1270 N N . TRP A 1 167 ? -16.597 -13.174 33.555 1.00 91.38 167 TRP A N 1
ATOM 1271 C CA . TRP A 1 167 ? -16.410 -13.539 34.960 1.00 91.38 167 TRP A CA 1
ATOM 1272 C C . TRP A 1 167 ? -17.734 -13.581 35.738 1.00 91.38 167 TRP A C 1
ATOM 1274 O O . TRP A 1 167 ? -17.995 -14.554 36.451 1.00 91.38 167 TRP A O 1
ATOM 1284 N N . LEU A 1 168 ? -18.602 -12.577 35.563 1.00 89.62 168 LEU A N 1
ATOM 1285 C CA . LEU A 1 168 ? -19.919 -12.525 36.209 1.00 89.62 168 LEU A CA 1
ATOM 1286 C C . LEU A 1 168 ? -20.816 -13.692 35.778 1.00 89.62 168 LEU A C 1
ATOM 1288 O O . LEU A 1 168 ? -21.428 -14.337 36.632 1.00 89.62 168 LEU A O 1
ATOM 1292 N N . ILE A 1 169 ? -20.845 -14.015 34.481 1.00 90.06 169 ILE A N 1
ATOM 1293 C CA . ILE A 1 169 ? -21.608 -15.154 33.948 1.00 90.06 169 ILE A CA 1
ATOM 1294 C C . ILE A 1 169 ? -21.108 -16.468 34.555 1.00 90.06 169 ILE A C 1
ATOM 1296 O O . ILE A 1 169 ? -21.913 -17.291 34.997 1.00 90.06 169 ILE A O 1
ATOM 1300 N N . ARG A 1 170 ? -19.783 -16.672 34.619 1.00 88.19 170 ARG A N 1
ATOM 1301 C CA . ARG A 1 170 ? -19.200 -17.871 35.241 1.00 88.19 170 ARG A CA 1
ATOM 1302 C C . ARG A 1 170 ? -19.593 -17.992 36.708 1.00 88.19 170 ARG A C 1
ATOM 1304 O O . ARG A 1 170 ? -20.028 -19.063 37.115 1.00 88.19 170 ARG A O 1
ATOM 1311 N N . ARG A 1 171 ? -19.497 -16.901 37.474 1.00 88.00 171 ARG A N 1
ATOM 1312 C CA . ARG A 1 171 ? -19.861 -16.881 38.896 1.00 88.00 171 ARG A CA 1
ATOM 1313 C C . ARG A 1 171 ? -21.340 -17.198 39.127 1.00 88.00 171 ARG A C 1
ATOM 1315 O O . ARG A 1 171 ? -21.670 -17.909 40.071 1.00 88.00 171 ARG A O 1
ATOM 1322 N N . HIS A 1 172 ? -22.230 -16.686 38.279 1.00 84.62 172 HIS A N 1
ATOM 1323 C CA . HIS A 1 172 ? -23.661 -16.964 38.399 1.00 84.62 172 HIS A CA 1
ATOM 1324 C C . HIS A 1 172 ? -23.976 -18.449 38.160 1.00 84.62 172 HIS A C 1
ATOM 1326 O O . HIS A 1 172 ? -24.820 -19.023 38.846 1.00 84.62 172 HIS A O 1
ATOM 1332 N N . ARG A 1 173 ? -23.275 -19.094 37.219 1.00 80.31 173 ARG A N 1
ATOM 1333 C CA . ARG A 1 173 ? -23.459 -20.523 36.929 1.00 80.31 173 ARG A CA 1
ATOM 1334 C C . ARG A 1 173 ? -22.988 -21.420 38.072 1.00 80.31 173 ARG A C 1
ATOM 1336 O O . ARG A 1 173 ? -23.697 -22.360 38.403 1.00 80.31 173 ARG A O 1
ATOM 1343 N N . THR A 1 174 ? -21.857 -21.117 38.715 1.00 78.56 174 THR A N 1
ATOM 1344 C CA . THR A 1 174 ? -21.366 -21.915 39.854 1.00 78.56 174 THR A CA 1
ATOM 1345 C C . THR A 1 174 ? -22.330 -21.906 41.038 1.00 78.56 174 THR A C 1
ATOM 1347 O O . THR A 1 174 ? -22.524 -22.949 41.659 1.00 78.56 174 THR A O 1
ATOM 1350 N N . HIS A 1 175 ? -22.975 -20.769 41.320 1.00 70.38 175 HIS A N 1
ATOM 1351 C CA . HIS A 1 175 ? -23.973 -20.674 42.391 1.00 70.38 175 HIS A CA 1
ATOM 1352 C C . HIS A 1 175 ? -25.276 -21.431 42.082 1.00 70.38 175 HIS A C 1
ATOM 1354 O O . HIS A 1 175 ? -25.898 -21.954 42.996 1.00 70.38 175 HIS A O 1
ATOM 1360 N N . GLN A 1 176 ? -25.680 -21.556 40.814 1.00 69.19 176 GLN A N 1
ATOM 1361 C CA . GLN A 1 176 ? -26.876 -22.338 40.463 1.00 69.19 176 GLN A CA 1
ATOM 1362 C C . GLN A 1 176 ? -26.675 -23.849 40.622 1.00 69.19 176 GLN A C 1
ATOM 1364 O O . GLN A 1 176 ? -27.619 -24.560 40.949 1.00 69.19 176 GLN A O 1
ATOM 1369 N N . THR A 1 177 ? -25.453 -24.347 40.429 1.00 62.50 177 THR A N 1
ATOM 1370 C CA . THR A 1 177 ? -25.123 -25.763 40.658 1.00 62.50 177 THR A CA 1
ATOM 1371 C C . THR A 1 177 ? -25.020 -26.154 42.131 1.00 62.50 177 THR A C 1
ATOM 1373 O O . THR A 1 177 ? -25.169 -27.333 42.428 1.00 62.50 177 THR A O 1
ATOM 1376 N N . SER A 1 178 ? -24.775 -25.216 43.054 1.00 61.12 178 SER A N 1
ATOM 1377 C CA . SER A 1 178 ? -24.679 -25.544 44.487 1.00 61.12 178 SER A CA 1
ATOM 1378 C C . SER A 1 178 ? -26.035 -25.713 45.175 1.00 61.12 178 SER A C 1
ATOM 1380 O O . SER A 1 178 ? -26.095 -26.362 46.208 1.00 61.12 178 SER A O 1
ATOM 1382 N N . ASP A 1 179 ? -27.111 -25.162 44.608 1.00 57.28 179 ASP A N 1
ATOM 1383 C CA . ASP A 1 179 ? -28.460 -25.226 45.196 1.00 57.28 179 ASP A CA 1
ATOM 1384 C C . ASP A 1 179 ? -29.259 -26.473 44.757 1.00 57.28 179 ASP A C 1
ATOM 1386 O O . ASP A 1 179 ? -30.422 -26.627 45.126 1.00 57.28 179 ASP A O 1
ATOM 1390 N N . GLN A 1 180 ? -28.662 -27.366 43.956 1.00 53.91 180 GLN A N 1
ATOM 1391 C CA . GLN A 1 180 ? -29.299 -28.600 43.463 1.00 53.91 180 GLN A CA 1
ATOM 1392 C C . GLN A 1 180 ? -28.770 -29.894 44.111 1.00 53.91 180 GLN A C 1
ATOM 1394 O O . GLN A 1 180 ? -29.139 -30.983 43.670 1.00 53.91 180 GLN A O 1
ATOM 1399 N N . THR A 1 181 ? -27.937 -29.795 45.150 1.00 50.84 181 THR A N 1
ATOM 1400 C CA . THR A 1 181 ? -27.448 -30.930 45.961 1.00 50.84 181 THR A CA 1
ATOM 1401 C C . THR A 1 181 ? -27.863 -30.769 47.408 1.00 50.84 181 THR A C 1
ATOM 1403 O O . THR A 1 181 ? -28.351 -31.761 47.989 1.00 50.84 181 THR A O 1
#

Mean predicted aligned error: 12.1 Å

Solvent-accessible surface area (backbone atoms only — not comparable to full-atom values): 10489 Å² total; per-residue (Å²): 142,87,83,74,78,68,60,60,60,58,54,57,60,63,67,59,58,89,69,80,76,62,43,32,36,39,38,36,55,50,53,84,52,91,49,53,47,40,46,33,56,48,42,47,70,76,66,61,64,79,82,57,69,63,47,78,67,92,44,64,90,28,42,46,35,36,43,74,88,73,48,77,40,50,49,40,82,76,29,94,90,48,51,33,38,37,19,46,35,95,87,34,79,89,70,24,32,40,36,42,39,46,44,74,78,78,47,98,82,58,35,36,38,37,38,42,38,44,46,47,37,39,36,34,36,38,32,58,4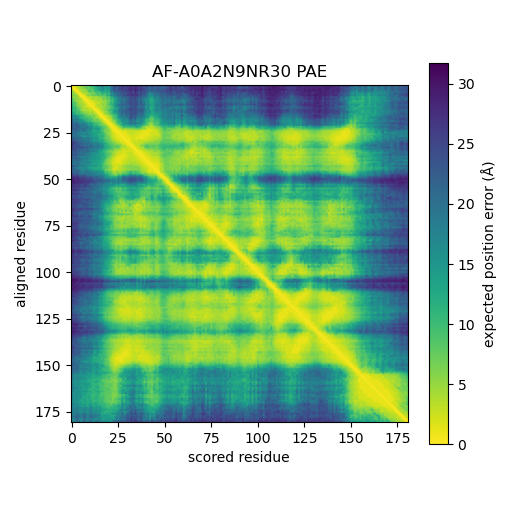3,88,90,68,74,79,67,72,41,80,77,46,76,49,57,40,39,63,48,77,42,81,50,73,65,83,46,70,66,57,54,49,52,51,52,51,50,54,50,52,56,53,54,56,52,58,57,60,63,64,76,77,117